Protein AF-A0A397WMK7-F1 (afdb_monomer_lite)

Sequence (263 aa):
MRGKRSIEQTIFLMFALIVFIIVAVVVLQMFLRGTSSVEKFGKQVSLEEAIRSCENYAVSNIIAYCTSIFTVDMNNDGRYSSVAYSRKGNLMVCESSLFCWSLVDNILGDRCMLELCRYYIYSAGLTPEEATLKTFGYYTKGGDSRYLDMDDTEQFKNTVLDFESYKSKREGEKGYIFIGPNCATDEIVNSVLRDIGRRIFPLLNHTYNSYSFGILYDGSKGYLYINKTYIRDDIQSSIASLYGKDIDRVPEAVPLCAILAFS

Foldseek 3Di:
DPVVVVVVVVVVVVVVVVVVVVVVVVVVVVVVVVVPDVPQLAAEDELVVLQVQLVVCLPPPLLCQLLHWYQYPPVPPPDRQDWDQAPPVRFTARNRGDGSCSHDDRAANLNSLLVQLLCCVPVVVDASLVSQCLAANFFAQPDDKDFQDLVPLVSNLVVVLVRLVRGDPPPPRNRSLHARPPRSGRVSSSVSVSVLVVVCQVQWDPPDPDSTFGQIDHNVSRGTFGFPNGGDPVLLQVLVVSQPNDSVSQDRGHGSSSNSNVD

Organism: NCBI:txid1940235

Secondary structure (DSSP, 8-state):
--HHHHHHHHHHHHHHHHHHHHHHHHHHHHHHHTTS----SSEE--HHHHHHHHHHHHHH-HHHHHH-EEE--SS-SS-SSSEEE-TTTT-EEETTSEEHHHH-SSS-HHHHHHHHHHIIIIIS---HHHHHHHHH--B-TTPPP----SSSHHHHHHHHHHHHHHB---TT---SS-PPTT-TT-HHHHHHHHHHHHHHGGGB---SS------EE-TTT-SEEEEGGGB-HHHHHHHHGGGTS-GGGS-SEEEHHHHHHH-

Radius of gyration: 24.98 Å; chains: 1; bounding box: 83×66×58 Å

Structure (mmCIF, N/CA/C/O backbone):
data_AF-A0A397WMK7-F1
#
_entry.id   AF-A0A397WMK7-F1
#
loop_
_atom_site.group_PDB
_atom_site.id
_atom_site.type_symbol
_atom_site.label_atom_id
_atom_site.label_alt_id
_atom_site.label_comp_id
_atom_site.label_asym_id
_atom_site.label_entity_id
_atom_site.label_seq_id
_atom_site.pdbx_PDB_ins_code
_atom_site.Cartn_x
_atom_site.Cartn_y
_atom_site.Cartn_z
_atom_site.occupancy
_atom_site.B_iso_or_equiv
_atom_site.auth_seq_id
_atom_site.auth_comp_id
_atom_site.auth_asym_id
_atom_site.auth_atom_id
_atom_site.pdbx_PDB_model_num
ATOM 1 N N . MET A 1 1 ? -58.185 46.899 31.545 1.00 53.59 1 MET A N 1
ATOM 2 C CA . MET A 1 1 ? -56.783 46.772 31.069 1.00 53.59 1 MET A CA 1
ATOM 3 C C . MET A 1 1 ? -56.057 45.493 31.547 1.00 53.59 1 MET A C 1
ATOM 5 O O . MET A 1 1 ? -54.836 45.457 31.511 1.00 53.59 1 MET A O 1
ATOM 9 N N . ARG A 1 2 ? -56.757 44.407 31.937 1.00 53.84 2 ARG A N 1
ATOM 10 C CA . ARG A 1 2 ? -56.122 43.141 32.384 1.00 53.84 2 ARG A CA 1
ATOM 11 C C . ARG A 1 2 ? -55.903 42.100 31.271 1.00 53.84 2 ARG A C 1
ATOM 13 O O . ARG A 1 2 ? -54.992 41.297 31.388 1.00 53.84 2 ARG A O 1
ATOM 20 N N . GLY A 1 3 ? -56.675 42.150 30.179 1.00 52.66 3 GLY A N 1
ATOM 21 C CA . GLY A 1 3 ? -56.568 41.179 29.074 1.00 52.66 3 GLY A CA 1
ATOM 22 C C . GLY A 1 3 ? -55.380 41.393 28.126 1.00 52.66 3 GLY A C 1
ATOM 23 O O . GLY A 1 3 ? -54.861 40.430 27.575 1.00 52.66 3 GLY A O 1
ATOM 24 N N . LYS A 1 4 ? -54.892 42.635 27.977 1.00 55.31 4 LYS A N 1
ATOM 25 C CA . LYS A 1 4 ? -53.809 42.964 27.028 1.00 55.31 4 LYS A CA 1
ATOM 26 C C . LYS A 1 4 ? -52.446 42.392 27.458 1.00 55.31 4 LYS A C 1
ATOM 28 O O . LYS A 1 4 ? -51.739 41.831 26.632 1.00 55.31 4 LYS A O 1
ATOM 33 N N . ARG A 1 5 ? -52.150 42.412 28.768 1.00 58.97 5 ARG A N 1
ATOM 34 C CA . ARG A 1 5 ? -50.930 41.809 29.347 1.00 58.97 5 ARG A CA 1
ATOM 35 C C . ARG A 1 5 ? -50.882 40.282 29.220 1.00 58.97 5 ARG A C 1
ATOM 37 O O . ARG A 1 5 ? -49.800 39.733 29.066 1.00 58.97 5 ARG A O 1
ATOM 44 N N . SER A 1 6 ? -52.035 39.608 29.264 1.00 63.81 6 SER A N 1
ATOM 45 C CA . SER A 1 6 ? -52.098 38.146 29.130 1.00 63.81 6 SER A CA 1
ATOM 46 C C . SER A 1 6 ? -51.738 37.695 27.716 1.00 63.81 6 SER A C 1
ATOM 48 O O . SER A 1 6 ? -51.011 36.723 27.558 1.00 63.81 6 SER A O 1
ATOM 50 N N . ILE A 1 7 ? -52.220 38.411 26.697 1.00 71.69 7 ILE A N 1
ATOM 51 C CA . ILE A 1 7 ? -51.960 38.077 25.291 1.00 71.69 7 ILE A CA 1
ATOM 52 C C . ILE A 1 7 ? -50.488 38.332 24.944 1.00 71.69 7 ILE A C 1
ATOM 54 O O . ILE A 1 7 ? -49.854 37.491 24.315 1.00 71.69 7 ILE A O 1
ATOM 58 N N . GLU A 1 8 ? -49.917 39.444 25.415 1.00 73.38 8 GLU A N 1
ATOM 59 C CA . GLU A 1 8 ? -48.492 39.754 25.230 1.00 73.38 8 GLU A CA 1
ATOM 60 C C . GLU A 1 8 ? -47.584 38.704 25.886 1.00 73.38 8 GLU A C 1
ATOM 62 O O . GLU A 1 8 ? -46.615 38.264 25.270 1.00 73.38 8 GLU A O 1
ATOM 67 N N . GLN A 1 9 ? -47.929 38.229 27.089 1.00 76.06 9 GLN A N 1
ATOM 68 C CA . GLN A 1 9 ? -47.190 37.149 27.750 1.00 76.06 9 GLN A CA 1
ATOM 69 C C . GLN A 1 9 ? -47.289 35.822 26.992 1.00 76.06 9 GLN A C 1
ATOM 71 O O . GLN A 1 9 ? -46.271 35.155 26.830 1.00 76.06 9 GLN A O 1
ATOM 76 N N . THR A 1 10 ? -48.467 35.446 26.484 1.00 79.50 10 THR A N 1
ATOM 77 C CA . THR A 1 10 ? -48.634 34.209 25.701 1.00 79.50 10 THR A CA 1
ATOM 78 C C . THR A 1 10 ? -47.849 34.248 24.390 1.00 79.50 10 THR A C 1
ATOM 80 O O . THR A 1 10 ? -47.206 33.260 24.040 1.00 79.50 10 THR A O 1
ATOM 83 N N . ILE A 1 11 ? -47.837 35.390 23.693 1.00 81.31 11 ILE A N 1
ATOM 84 C CA . ILE A 1 11 ? -47.057 35.571 22.459 1.00 81.31 11 ILE A CA 1
ATOM 85 C C . ILE A 1 11 ? -45.557 35.453 22.749 1.00 81.31 11 ILE A C 1
ATOM 87 O O . ILE A 1 11 ? -44.844 34.760 22.023 1.00 81.31 11 ILE A O 1
ATOM 91 N N . PHE A 1 12 ? -45.078 36.071 23.832 1.00 82.50 12 PHE A N 1
ATOM 92 C CA . PHE A 1 12 ? -43.668 36.002 24.215 1.00 82.50 12 PHE A CA 1
ATOM 93 C C . PHE A 1 12 ? -43.237 34.571 24.571 1.00 82.50 12 PHE A C 1
ATOM 95 O O . PHE A 1 12 ? -42.162 34.127 24.173 1.00 82.50 12 PHE A O 1
ATOM 102 N N . LEU A 1 13 ? -44.102 33.822 25.263 1.00 85.25 13 LEU A N 1
ATOM 103 C CA . LEU A 1 13 ? -43.857 32.427 25.642 1.00 85.25 13 LEU A CA 1
ATOM 104 C C . LEU A 1 13 ? -43.835 31.499 24.422 1.00 85.25 13 LEU A C 1
ATOM 106 O O . LEU A 1 13 ? -42.959 30.643 24.320 1.00 85.25 13 LEU A O 1
ATOM 110 N N . MET A 1 14 ? -44.743 31.708 23.464 1.00 85.44 14 MET A N 1
ATOM 111 C CA . MET A 1 14 ? -44.724 30.993 22.186 1.00 85.44 14 MET A CA 1
ATOM 112 C C . MET A 1 14 ? -43.448 31.275 21.392 1.00 85.44 14 MET A C 1
ATOM 114 O O . MET A 1 14 ? -42.835 30.345 20.873 1.00 85.44 14 MET A O 1
ATOM 118 N N . PHE A 1 15 ? -43.028 32.539 21.309 1.00 87.00 15 PHE A N 1
ATOM 119 C CA . PHE A 1 15 ? -41.824 32.909 20.569 1.00 87.00 15 PHE A CA 1
ATOM 120 C C . PHE A 1 15 ? -40.566 32.317 21.216 1.00 87.00 15 PHE A C 1
ATOM 122 O O . PHE A 1 15 ? -39.735 31.734 20.523 1.00 87.00 15 PHE A O 1
ATOM 129 N N . ALA A 1 16 ? -40.464 32.377 22.547 1.00 87.94 16 ALA A N 1
ATOM 130 C CA . ALA A 1 16 ? -39.376 31.751 23.293 1.00 87.94 16 ALA A CA 1
ATOM 131 C C . ALA A 1 16 ? -39.326 30.229 23.081 1.00 87.94 16 ALA A C 1
ATOM 133 O O . ALA A 1 16 ? -38.246 29.678 22.880 1.00 87.94 16 ALA A O 1
ATOM 134 N N . LEU A 1 17 ? -40.482 29.556 23.060 1.00 91.56 17 LEU A N 1
ATOM 135 C CA . LEU A 1 17 ? -40.569 28.117 22.809 1.00 91.56 17 LEU A CA 1
ATOM 136 C C . LEU A 1 17 ? -40.114 27.755 21.387 1.00 91.56 17 LEU A C 1
ATOM 138 O O . LEU A 1 17 ? -39.349 26.812 21.212 1.00 91.56 17 LEU A O 1
ATOM 142 N N . ILE A 1 18 ? -40.530 28.526 20.378 1.00 89.75 18 ILE A N 1
ATOM 143 C CA . ILE A 1 18 ? -40.113 28.316 18.983 1.00 89.75 18 ILE A CA 1
ATOM 144 C C . ILE A 1 18 ? -38.601 28.508 18.840 1.00 89.75 18 ILE A C 1
ATOM 146 O O . ILE A 1 18 ? -37.934 27.658 18.254 1.00 89.75 18 ILE A O 1
ATOM 150 N N . VAL A 1 19 ? -38.043 29.579 19.411 1.00 88.94 19 VAL A N 1
ATOM 151 C CA . VAL A 1 19 ? -36.592 29.821 19.394 1.00 88.94 19 VAL A CA 1
ATOM 152 C C . VAL A 1 19 ? -35.849 28.688 20.099 1.00 88.94 19 VAL A C 1
ATOM 154 O O . VAL A 1 19 ? -34.859 28.195 19.568 1.00 88.94 19 VAL A O 1
ATOM 157 N N . PHE A 1 20 ? -36.345 28.219 21.247 1.00 92.50 20 PHE A N 1
ATOM 158 C CA . PHE A 1 20 ? -35.733 27.109 21.973 1.00 92.50 20 PHE A CA 1
ATOM 159 C C . PHE A 1 20 ? -35.753 25.807 21.163 1.00 92.50 20 PHE A C 1
ATOM 161 O O . PHE A 1 20 ? -34.742 25.113 21.109 1.00 92.50 20 PHE A O 1
ATOM 168 N N . ILE A 1 21 ? -36.859 25.502 20.477 1.00 91.75 21 ILE A N 1
ATOM 169 C CA . ILE A 1 21 ? -36.956 24.339 19.584 1.00 91.75 21 ILE A CA 1
ATOM 170 C C . ILE A 1 21 ? -35.968 24.472 18.422 1.00 91.75 21 ILE A C 1
ATOM 172 O O . ILE A 1 21 ? -35.257 23.517 18.128 1.00 91.75 21 ILE A O 1
ATOM 176 N N . ILE A 1 22 ? -35.870 25.645 17.788 1.00 89.62 22 ILE A N 1
ATOM 177 C CA . ILE A 1 22 ? -34.920 25.877 16.689 1.00 89.62 22 ILE A CA 1
ATOM 178 C C . ILE A 1 22 ? -33.481 25.696 17.181 1.00 89.62 22 ILE A C 1
ATOM 180 O O . ILE A 1 22 ? -32.714 24.978 16.547 1.00 89.62 22 ILE A O 1
ATOM 184 N N . VAL A 1 23 ? -33.117 26.284 18.323 1.00 87.25 23 VAL A N 1
ATOM 185 C CA . VAL A 1 23 ? -31.779 26.130 18.911 1.00 87.25 23 VAL A CA 1
ATOM 186 C C . VAL A 1 23 ? -31.510 24.670 19.271 1.00 87.25 23 VAL A C 1
ATOM 188 O O . VAL A 1 23 ? -30.445 24.163 18.937 1.00 87.25 23 VAL A O 1
ATOM 191 N N . ALA A 1 24 ? -32.466 23.962 19.874 1.00 87.81 24 ALA A N 1
ATOM 192 C CA . ALA A 1 24 ? -32.324 22.545 20.196 1.00 87.81 24 ALA A CA 1
ATOM 193 C C . ALA A 1 24 ? -32.137 21.688 18.935 1.00 87.81 24 ALA A C 1
ATOM 195 O O . ALA A 1 24 ? -31.266 20.825 18.918 1.00 87.81 24 ALA A O 1
ATOM 196 N N . VAL A 1 25 ? -32.888 21.954 17.861 1.00 85.62 25 VAL A N 1
ATOM 197 C CA . VAL A 1 25 ? -32.733 21.265 16.571 1.00 85.62 25 VAL A CA 1
ATOM 198 C C . VAL A 1 25 ? -31.382 21.583 15.939 1.00 85.62 25 VAL A C 1
ATOM 200 O O . VAL A 1 25 ? -30.732 20.667 15.450 1.00 85.62 25 VAL A O 1
ATOM 203 N N . VAL A 1 26 ? -30.921 22.836 15.976 1.00 81.38 26 VAL A N 1
ATOM 204 C CA . VAL A 1 26 ? -29.604 23.227 15.449 1.00 81.38 26 VAL A CA 1
ATOM 205 C C . VAL A 1 26 ? -28.483 22.578 16.257 1.00 81.38 26 VAL A C 1
ATOM 207 O O . VAL A 1 26 ? -27.577 22.008 15.663 1.00 81.38 26 VAL A O 1
ATOM 210 N N . VAL A 1 27 ? -28.552 22.586 17.590 1.00 76.75 27 VAL A N 1
ATOM 211 C CA . VAL A 1 27 ? -27.558 21.936 18.460 1.00 76.75 27 VAL A CA 1
ATOM 212 C C . VAL A 1 27 ? -27.568 20.423 18.262 1.00 76.75 27 VAL A C 1
ATOM 214 O O . VAL A 1 27 ? -26.502 19.830 18.124 1.00 76.75 27 VAL A O 1
ATOM 217 N N . LEU A 1 28 ? -28.744 19.795 18.171 1.00 76.31 28 LEU A N 1
ATOM 218 C CA . LEU A 1 28 ? -28.872 18.367 17.881 1.00 76.31 28 LEU A CA 1
ATOM 219 C C . LEU A 1 28 ? -28.328 18.044 16.485 1.00 76.31 28 LEU A C 1
ATOM 221 O O . LEU A 1 28 ? -27.594 17.078 16.332 1.00 76.31 28 LEU A O 1
ATOM 225 N N . GLN A 1 29 ? -28.611 18.868 15.472 1.00 67.19 29 GLN A N 1
ATOM 226 C CA . GLN A 1 29 ? -28.033 18.721 14.136 1.00 67.19 29 GLN A CA 1
ATOM 227 C C . GLN A 1 29 ? -26.525 18.955 14.131 1.00 67.19 29 GLN A C 1
ATOM 229 O O . GLN A 1 29 ? -25.838 18.271 13.389 1.00 67.19 29 GLN A O 1
ATOM 234 N N . MET A 1 30 ? -25.987 19.868 14.939 1.00 64.88 30 MET A N 1
ATOM 235 C CA . MET A 1 30 ? -24.542 20.061 15.087 1.00 64.88 30 MET A CA 1
ATOM 236 C C . MET A 1 30 ? -23.889 18.873 15.807 1.00 64.88 30 MET A C 1
ATOM 238 O O . MET A 1 30 ? -22.820 18.444 15.390 1.00 64.88 30 MET A O 1
ATOM 242 N N . PHE A 1 31 ? -24.545 18.275 16.806 1.00 59.28 31 PHE A N 1
ATOM 243 C CA . PHE A 1 31 ? -24.091 17.042 17.463 1.00 59.28 31 PHE A CA 1
ATOM 244 C C . PHE A 1 31 ? -24.173 15.816 16.536 1.00 59.28 31 PHE A C 1
ATOM 246 O O . PHE A 1 31 ? -23.252 15.003 16.485 1.00 59.28 31 PHE A O 1
ATOM 253 N N . LEU A 1 32 ? -25.244 15.700 15.748 1.00 52.78 32 LEU A N 1
ATOM 254 C CA . LEU A 1 32 ? -25.434 14.624 14.770 1.00 52.78 32 LEU A CA 1
ATOM 255 C C . LEU A 1 32 ? -24.576 14.818 13.503 1.00 52.78 32 LEU A C 1
ATOM 257 O O . LEU A 1 32 ? -24.172 13.843 12.882 1.00 52.78 32 LEU A O 1
ATOM 261 N N . ARG A 1 33 ? -24.234 16.056 13.125 1.00 48.03 33 ARG A N 1
ATOM 262 C CA . ARG A 1 33 ? -23.255 16.360 12.059 1.00 48.03 33 ARG A CA 1
ATOM 263 C C . ARG A 1 33 ? -21.809 16.275 12.546 1.00 48.03 33 ARG A C 1
ATOM 265 O O . ARG A 1 33 ? -20.926 15.984 11.756 1.00 48.03 33 ARG A O 1
ATOM 272 N N . GLY A 1 34 ? -21.546 16.440 13.842 1.00 36.84 34 GLY A N 1
ATOM 273 C CA . GLY A 1 34 ? -20.241 16.122 14.436 1.00 36.84 34 GLY A CA 1
ATOM 274 C C . GLY A 1 34 ? -19.921 14.621 14.429 1.00 36.84 34 GLY A C 1
ATOM 275 O O . GLY A 1 34 ? -18.775 14.238 14.626 1.00 36.84 34 GLY A O 1
ATOM 276 N N . THR A 1 35 ? -20.927 13.779 14.173 1.00 38.22 35 THR A N 1
ATOM 277 C CA . THR A 1 35 ? -20.808 12.320 14.025 1.00 38.22 35 THR A CA 1
ATOM 278 C C . THR A 1 35 ? -21.036 11.849 12.585 1.00 38.22 35 THR A C 1
ATOM 280 O O . THR A 1 35 ? -20.948 10.651 12.309 1.00 38.22 35 THR A O 1
ATOM 283 N N . SER A 1 36 ? -21.294 12.765 11.640 1.00 36.09 36 SER A N 1
ATOM 284 C CA . SER A 1 36 ? -21.468 12.394 10.240 1.00 36.09 36 SER A CA 1
ATOM 285 C C . SER A 1 36 ? -20.117 12.064 9.610 1.00 36.09 36 SER A C 1
ATOM 287 O O . SER A 1 36 ? -19.283 12.940 9.399 1.00 36.09 36 SER A O 1
ATOM 289 N N . SER A 1 37 ? -19.965 10.772 9.322 1.00 38.28 37 SER A N 1
ATOM 290 C CA . SER A 1 37 ? -19.007 10.171 8.398 1.00 38.28 37 SER A CA 1
ATOM 291 C C . SER A 1 37 ? -17.526 10.446 8.679 1.00 38.28 37 SER A C 1
ATOM 293 O O . SER A 1 37 ? -16.803 10.950 7.822 1.00 38.28 37 SER A O 1
ATOM 295 N N . VAL A 1 38 ? -17.012 9.909 9.790 1.00 42.41 38 VAL A N 1
ATOM 296 C CA . VAL A 1 38 ? -15.817 9.065 9.607 1.00 42.41 38 VAL A CA 1
ATOM 297 C C . VAL A 1 38 ? -16.336 7.815 8.904 1.00 42.41 38 VAL A C 1
ATOM 299 O O . VAL A 1 38 ? -16.782 6.852 9.523 1.00 42.41 38 VAL A O 1
ATOM 302 N N . GLU A 1 39 ? -16.477 7.945 7.591 1.00 46.28 39 GLU A N 1
ATOM 303 C CA . GLU A 1 39 ? -16.942 6.909 6.688 1.00 46.28 39 GLU A CA 1
ATOM 304 C C . GLU A 1 39 ? -16.119 5.650 6.971 1.00 46.28 39 GLU A C 1
ATOM 306 O O . GLU A 1 39 ? -14.889 5.696 6.999 1.00 46.28 39 GLU A O 1
ATOM 311 N N . LYS A 1 40 ? -16.813 4.564 7.319 1.00 52.00 40 LYS A N 1
ATOM 312 C CA . LYS A 1 40 ? -16.244 3.340 7.887 1.00 52.00 40 LYS A CA 1
ATOM 313 C C . LYS A 1 40 ? -15.250 2.713 6.905 1.00 52.00 40 LYS A C 1
ATOM 315 O O . LYS A 1 40 ? -15.634 1.906 6.061 1.00 52.00 40 LYS A O 1
ATOM 320 N N . PHE A 1 41 ? -13.975 3.085 7.013 1.00 59.22 41 PHE A N 1
ATOM 321 C CA . PHE A 1 41 ? -12.895 2.569 6.165 1.00 59.22 41 PHE A CA 1
ATOM 322 C C . PHE A 1 41 ? -12.730 1.045 6.327 1.00 59.22 41 PHE A C 1
ATOM 324 O O . PHE A 1 41 ? -12.250 0.360 5.421 1.00 59.22 41 PHE A O 1
ATOM 331 N N . GLY A 1 42 ? -13.220 0.500 7.448 1.00 69.69 42 GLY A N 1
ATOM 332 C CA . GLY A 1 42 ? -13.252 -0.921 7.756 1.00 69.69 42 GLY A CA 1
ATOM 333 C C . GLY A 1 42 ? -14.570 -1.421 8.352 1.00 69.69 42 GLY A C 1
ATOM 334 O O . GLY A 1 42 ? -15.513 -0.673 8.622 1.00 69.69 42 GLY A O 1
ATOM 335 N N . LYS A 1 43 ? -14.637 -2.738 8.568 1.00 81.69 43 LYS A N 1
ATOM 336 C CA . LYS A 1 43 ? -15.742 -3.382 9.290 1.00 81.69 43 LYS A CA 1
ATOM 337 C C . LYS A 1 43 ? -15.647 -3.001 10.772 1.00 81.69 43 LYS A C 1
ATOM 339 O O . LYS A 1 43 ? -14.624 -3.258 11.401 1.00 81.69 43 LYS A O 1
ATOM 344 N N . GLN A 1 44 ? -16.705 -2.413 11.326 1.00 86.44 44 GLN A N 1
ATOM 345 C CA . GLN A 1 44 ? -16.769 -2.087 12.753 1.00 86.44 44 GLN A CA 1
ATOM 346 C C . GLN A 1 44 ? -17.039 -3.356 13.569 1.00 86.44 44 GLN A C 1
ATOM 348 O O . GLN A 1 44 ? -18.078 -3.990 13.378 1.00 86.44 44 GLN A O 1
ATOM 353 N N . VAL A 1 45 ? -16.102 -3.728 14.440 1.00 87.31 45 VAL A N 1
ATOM 354 C CA . VAL A 1 45 ? -16.116 -4.972 15.234 1.00 87.31 45 VAL A CA 1
ATOM 355 C C . VAL A 1 45 ? -15.361 -4.776 16.555 1.00 87.31 45 VAL A C 1
ATOM 357 O O . VAL A 1 45 ? -14.685 -3.762 16.729 1.00 87.31 45 VAL A O 1
ATOM 360 N N . SER A 1 46 ? -15.440 -5.744 17.477 1.00 88.38 46 SER A N 1
ATOM 361 C CA . SER A 1 46 ? -14.547 -5.761 18.648 1.00 88.38 46 SER A CA 1
ATOM 362 C C . SER A 1 46 ? -13.117 -6.158 18.260 1.00 88.38 46 SER A C 1
ATOM 364 O O . SER A 1 46 ? -12.895 -6.787 17.220 1.00 88.38 46 SER A O 1
ATOM 366 N N . LEU A 1 47 ? -12.142 -5.842 19.121 1.00 87.69 47 LEU A N 1
ATOM 367 C CA . LEU A 1 47 ? -10.742 -6.220 18.909 1.00 87.69 47 LEU A CA 1
ATOM 368 C C . LEU A 1 47 ? -10.577 -7.743 18.785 1.00 87.69 47 LEU A C 1
ATOM 370 O O . LEU A 1 47 ? -9.855 -8.222 17.913 1.00 87.69 47 LEU A O 1
ATOM 374 N N . GLU A 1 48 ? -11.282 -8.514 19.613 1.00 89.69 48 GLU A N 1
ATOM 375 C CA . GLU A 1 48 ? -11.243 -9.979 19.597 1.00 89.69 48 GLU A CA 1
ATOM 376 C C . GLU A 1 48 ? -11.817 -10.557 18.299 1.00 89.69 48 GLU A C 1
ATOM 378 O O . GLU A 1 48 ? -11.279 -11.529 17.766 1.00 89.69 48 GLU A O 1
ATOM 383 N N . GLU A 1 49 ? -12.898 -9.974 17.772 1.00 92.19 49 GLU A N 1
ATOM 384 C CA . GLU A 1 49 ? -13.468 -10.395 16.490 1.00 92.19 49 GLU A CA 1
ATOM 385 C C . GLU A 1 49 ? -12.530 -10.057 15.322 1.00 92.19 49 GLU A C 1
ATOM 387 O O . GLU A 1 49 ? -12.358 -10.886 14.421 1.00 92.19 49 GLU A O 1
ATOM 392 N N . ALA A 1 50 ? -11.891 -8.881 15.342 1.00 91.12 50 ALA A N 1
ATOM 393 C CA . ALA A 1 50 ? -10.915 -8.484 14.329 1.00 91.12 50 ALA A CA 1
ATOM 394 C C . ALA A 1 50 ? -9.710 -9.438 14.310 1.00 91.12 50 ALA A C 1
ATOM 396 O O . ALA A 1 50 ? -9.386 -9.990 13.258 1.00 91.12 50 ALA A O 1
ATOM 397 N N . ILE A 1 51 ? -9.103 -9.705 15.474 1.00 91.38 51 ILE A N 1
ATOM 398 C CA . ILE A 1 51 ? -7.966 -10.631 15.612 1.00 91.38 51 ILE A CA 1
ATOM 399 C C . ILE A 1 51 ? -8.340 -12.019 15.093 1.00 91.38 51 ILE A C 1
ATOM 401 O O . ILE A 1 51 ? -7.654 -12.546 14.220 1.00 91.38 51 ILE A O 1
ATOM 405 N N . ARG A 1 52 ? -9.471 -12.578 15.544 1.00 93.69 52 ARG A N 1
ATOM 406 C CA . ARG A 1 52 ? -9.929 -13.904 15.103 1.00 93.69 52 ARG A CA 1
ATOM 407 C C . ARG A 1 52 ? -10.153 -13.964 13.591 1.00 93.69 52 ARG A C 1
ATOM 409 O O . ARG A 1 52 ? -9.815 -14.956 12.950 1.00 93.69 52 ARG A O 1
ATOM 416 N N . SER A 1 53 ? -10.729 -12.911 13.011 1.00 94.12 53 SER A N 1
ATOM 417 C CA . SER A 1 53 ? -10.926 -12.823 11.560 1.00 94.12 53 SER A CA 1
ATOM 418 C C . SER A 1 53 ? -9.584 -12.833 10.826 1.00 94.12 53 SER A C 1
ATOM 420 O O . SER A 1 53 ? -9.415 -13.583 9.867 1.00 94.12 53 SER A O 1
ATOM 422 N N . CYS A 1 54 ? -8.610 -12.063 11.311 1.00 92.81 54 CYS A N 1
ATOM 423 C CA . CYS A 1 54 ? -7.273 -12.002 10.733 1.00 92.81 54 CYS A CA 1
ATOM 424 C C . CYS A 1 54 ? -6.500 -13.316 10.850 1.00 92.81 54 CYS A C 1
ATOM 426 O O . CYS A 1 54 ? -5.885 -13.737 9.875 1.00 92.81 54 CYS A O 1
ATOM 428 N N . GLU A 1 55 ? -6.558 -13.998 11.992 1.00 93.19 55 GLU A N 1
ATOM 429 C CA . GLU A 1 55 ? -5.946 -15.321 12.165 1.00 93.19 55 GLU A CA 1
ATOM 430 C C . GLU A 1 55 ? -6.524 -16.336 11.172 1.00 93.19 55 GLU A C 1
ATOM 432 O O . GLU A 1 55 ? -5.776 -17.050 10.505 1.00 93.19 55 GLU A O 1
ATOM 437 N N . ASN A 1 56 ? -7.848 -16.337 10.993 1.00 94.56 56 ASN A N 1
ATOM 438 C CA . ASN A 1 56 ? -8.511 -17.211 10.027 1.00 94.56 56 ASN A CA 1
ATOM 439 C C . ASN A 1 56 ? -8.101 -16.896 8.583 1.00 94.56 56 ASN A C 1
ATOM 441 O O . ASN A 1 56 ? -7.818 -17.811 7.804 1.00 94.56 56 ASN A O 1
ATOM 445 N N . TYR A 1 57 ? -8.057 -15.616 8.202 1.00 94.50 57 TYR A N 1
ATOM 446 C CA . TYR A 1 57 ? -7.642 -15.223 6.855 1.00 94.50 57 TYR A CA 1
ATOM 447 C C . TYR A 1 57 ? -6.180 -15.553 6.575 1.00 94.50 57 TYR A C 1
ATOM 449 O O . TYR A 1 57 ? -5.872 -15.994 5.472 1.00 94.50 57 TYR A O 1
ATOM 457 N N . ALA A 1 58 ? -5.294 -15.414 7.561 1.00 89.75 58 ALA A N 1
ATOM 458 C CA . ALA A 1 58 ? -3.874 -15.690 7.378 1.00 89.75 58 ALA A CA 1
ATOM 459 C C . ALA A 1 58 ? -3.599 -17.143 6.952 1.00 89.75 58 ALA A C 1
ATOM 461 O O . ALA A 1 58 ? -2.650 -17.400 6.218 1.00 89.75 58 ALA A O 1
ATOM 462 N N . VAL A 1 59 ? -4.449 -18.083 7.379 1.00 90.12 59 VAL A N 1
ATOM 463 C CA . VAL A 1 59 ? -4.332 -19.508 7.028 1.00 90.12 59 VAL A CA 1
ATOM 464 C C . VAL A 1 59 ? -5.107 -19.859 5.755 1.00 90.12 59 VAL A C 1
ATOM 466 O O . VAL A 1 59 ? -4.709 -20.756 5.017 1.00 90.12 59 VAL A O 1
ATOM 469 N N . SER A 1 60 ? -6.228 -19.181 5.494 1.00 90.62 60 SER A N 1
ATOM 470 C CA . SER A 1 60 ? -7.178 -19.591 4.449 1.00 90.62 60 SER A CA 1
ATOM 471 C C . SER A 1 60 ? -7.089 -18.790 3.151 1.00 90.62 60 SER A C 1
ATOM 473 O O . SER A 1 60 ? -7.341 -19.341 2.081 1.00 90.62 60 SER A O 1
ATOM 475 N N . ASN A 1 61 ? -6.781 -17.492 3.220 1.00 92.62 61 ASN A N 1
ATOM 476 C CA . ASN A 1 61 ? -6.821 -16.593 2.072 1.00 92.62 61 ASN A CA 1
ATOM 477 C C . ASN A 1 61 ? -5.987 -15.325 2.325 1.00 92.62 61 ASN A C 1
ATOM 479 O O . ASN A 1 61 ? -6.450 -14.363 2.944 1.00 92.62 61 ASN A O 1
ATOM 483 N N . ILE A 1 62 ? -4.776 -15.300 1.764 1.00 90.38 62 ILE A N 1
ATOM 484 C CA . ILE A 1 62 ? -3.848 -14.168 1.883 1.00 90.38 62 ILE A CA 1
ATOM 485 C C . ILE A 1 62 ? -4.420 -12.861 1.320 1.00 90.38 62 ILE A C 1
ATOM 487 O O . ILE A 1 62 ? -4.189 -11.801 1.889 1.00 90.38 62 ILE A O 1
ATOM 491 N N . ILE A 1 63 ? -5.225 -12.910 0.256 1.00 91.25 63 ILE A N 1
ATOM 492 C CA . ILE A 1 63 ? -5.829 -11.703 -0.322 1.00 91.25 63 ILE A CA 1
ATOM 493 C C . ILE A 1 63 ? -6.890 -11.140 0.623 1.00 91.25 63 ILE A C 1
ATOM 495 O O . ILE A 1 63 ? -6.910 -9.937 0.877 1.00 91.25 63 ILE A O 1
ATOM 499 N N . ALA A 1 64 ? -7.726 -11.994 1.218 1.00 91.31 64 ALA A N 1
ATOM 500 C CA . ALA A 1 64 ? -8.672 -11.566 2.247 1.00 91.31 64 ALA A CA 1
ATOM 501 C C . ALA A 1 64 ? -7.944 -10.971 3.461 1.00 91.31 64 ALA A C 1
ATOM 503 O O . ALA A 1 64 ? -8.348 -9.923 3.956 1.00 91.31 64 ALA A O 1
ATOM 504 N N . TYR A 1 65 ? -6.835 -11.577 3.893 1.00 92.31 65 TYR A N 1
ATOM 505 C CA . TYR A 1 65 ? -5.998 -11.039 4.966 1.00 92.31 65 TYR A CA 1
ATOM 506 C C . TYR A 1 65 ? -5.475 -9.636 4.623 1.00 92.31 65 TYR A C 1
ATOM 508 O O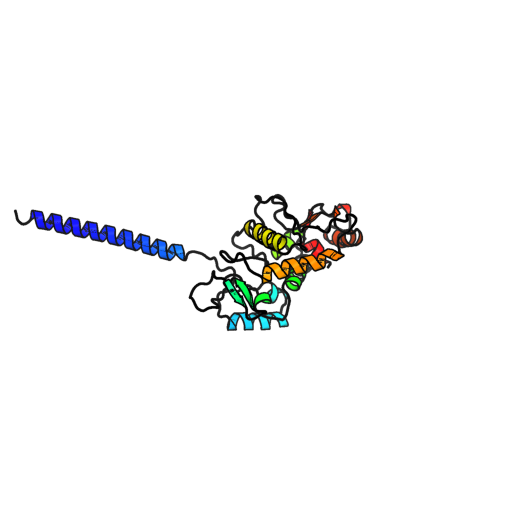 . TYR A 1 65 ? -5.664 -8.692 5.386 1.00 92.31 65 TYR A O 1
ATOM 516 N N . CYS A 1 66 ? -4.871 -9.481 3.445 1.00 89.56 66 CYS A N 1
ATOM 517 C CA . CYS A 1 66 ? -4.222 -8.242 3.027 1.00 89.56 66 CYS A CA 1
ATOM 518 C C . CYS A 1 66 ? -5.194 -7.110 2.678 1.00 89.56 66 CYS A C 1
ATOM 520 O O . CYS A 1 66 ? -4.816 -5.944 2.748 1.00 89.56 66 CYS A O 1
ATOM 522 N N . THR A 1 67 ? -6.440 -7.439 2.329 1.00 86.69 67 THR A N 1
ATOM 523 C CA . THR A 1 67 ? -7.484 -6.452 2.012 1.00 86.69 67 THR A CA 1
ATOM 524 C C . THR A 1 67 ? -8.413 -6.127 3.180 1.00 86.69 67 THR A C 1
ATOM 526 O O . THR A 1 67 ? -9.218 -5.197 3.076 1.00 86.69 67 THR A O 1
ATOM 529 N N . SER A 1 68 ? -8.326 -6.872 4.285 1.00 87.81 68 SER A N 1
ATOM 530 C CA . SER A 1 68 ? -9.190 -6.667 5.445 1.00 87.81 68 SER A CA 1
ATOM 531 C C . SER A 1 68 ? -8.755 -5.455 6.256 1.00 87.81 68 SER A C 1
ATOM 533 O O . SER A 1 68 ? -7.611 -5.362 6.703 1.00 87.81 68 SER A O 1
ATOM 535 N N . ILE A 1 69 ? -9.715 -4.558 6.471 1.00 84.25 69 ILE A N 1
ATOM 536 C CA . ILE A 1 69 ? -9.580 -3.353 7.285 1.00 84.25 69 ILE A CA 1
ATOM 537 C C . ILE A 1 69 ? -10.715 -3.361 8.304 1.00 84.25 69 ILE A C 1
ATOM 539 O O . ILE A 1 69 ? -11.879 -3.601 7.955 1.00 84.25 69 ILE A O 1
ATOM 543 N N . PHE A 1 70 ? -10.381 -3.080 9.554 1.00 85.50 70 PHE A N 1
ATOM 544 C CA . PHE A 1 70 ? -11.303 -3.017 10.674 1.00 85.50 70 PHE A CA 1
ATOM 545 C C . PHE A 1 70 ? -11.299 -1.630 11.297 1.00 85.50 70 PHE A C 1
ATOM 547 O O . PHE A 1 70 ? -10.318 -0.891 11.235 1.00 85.50 70 PHE A O 1
ATOM 554 N N . THR A 1 71 ? -12.427 -1.307 11.913 1.00 84.75 71 THR A N 1
ATOM 555 C CA . THR A 1 71 ? -12.583 -0.122 12.744 1.00 84.75 71 THR A CA 1
ATOM 556 C C . THR A 1 71 ? -12.897 -0.601 14.157 1.00 84.75 71 THR A C 1
ATOM 558 O O . THR A 1 71 ? -13.949 -1.206 14.377 1.00 84.75 71 THR A O 1
ATOM 561 N N . VAL A 1 72 ? -11.970 -0.394 15.090 1.00 84.31 72 VAL A N 1
ATOM 562 C CA . VAL A 1 72 ? -12.026 -0.943 16.452 1.00 84.31 72 VAL A CA 1
ATOM 563 C C . VAL A 1 72 ? -11.738 0.172 17.442 1.00 84.31 72 VAL A C 1
ATOM 565 O O . VAL A 1 72 ? -10.712 0.826 17.332 1.00 84.31 72 VAL A O 1
ATOM 568 N N . ASP A 1 73 ? -12.618 0.341 18.421 1.00 83.19 73 ASP A N 1
ATOM 569 C CA . ASP A 1 73 ? -12.376 1.169 19.603 1.00 83.19 73 ASP A CA 1
ATOM 570 C C . ASP A 1 73 ? -11.479 0.365 20.563 1.00 83.19 73 ASP A C 1
ATOM 572 O O . ASP A 1 73 ? -11.944 -0.538 21.264 1.00 83.19 73 ASP A O 1
ATOM 576 N N . MET A 1 74 ? -10.163 0.576 20.482 1.00 81.31 74 MET A N 1
ATOM 577 C CA . MET A 1 74 ? -9.168 -0.235 21.190 1.00 81.31 74 MET A CA 1
ATOM 578 C C . MET A 1 74 ? -9.021 0.187 22.649 1.00 81.31 74 MET A C 1
ATOM 580 O O . MET A 1 74 ? -8.662 -0.640 23.491 1.00 81.31 74 MET A O 1
ATOM 584 N N . ASN A 1 75 ? -9.261 1.464 22.946 1.00 81.19 75 ASN A N 1
ATOM 585 C CA . ASN A 1 75 ? -9.152 2.031 24.288 1.00 81.19 75 ASN A CA 1
ATOM 586 C C . ASN A 1 75 ? -10.509 2.109 25.028 1.00 81.19 75 ASN A C 1
ATOM 588 O O . ASN A 1 75 ? -10.524 2.422 26.221 1.00 81.19 75 ASN A O 1
ATOM 592 N N . ASN A 1 76 ? -11.610 1.751 24.357 1.00 81.12 76 ASN A N 1
ATOM 593 C CA . ASN A 1 76 ? -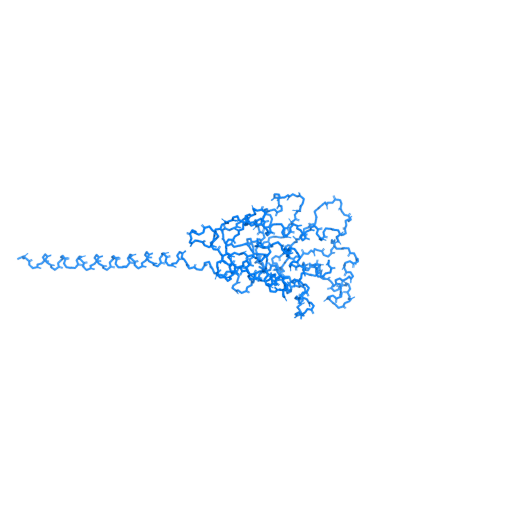12.985 1.745 24.857 1.00 81.12 76 ASN A CA 1
ATOM 594 C C . ASN A 1 76 ? -13.473 3.140 25.299 1.00 81.12 76 ASN A C 1
ATOM 596 O O . ASN A 1 76 ? -14.191 3.267 26.297 1.00 81.12 76 ASN A O 1
ATOM 600 N N . ASP A 1 77 ? -13.055 4.190 24.586 1.00 79.81 77 ASP A N 1
ATOM 601 C CA . ASP A 1 77 ? -13.442 5.583 24.845 1.00 79.81 77 ASP A CA 1
ATOM 602 C C . ASP A 1 77 ? -14.669 6.046 24.028 1.00 79.81 77 ASP A C 1
ATOM 604 O O . ASP A 1 77 ? -15.148 7.178 24.185 1.00 79.81 77 ASP A O 1
ATOM 608 N N . GLY A 1 78 ? -15.217 5.161 23.190 1.00 78.69 78 GLY A N 1
ATOM 609 C CA . GLY A 1 78 ? -16.362 5.408 22.319 1.00 78.69 78 GLY A CA 1
ATOM 610 C C . GLY A 1 78 ? -16.018 6.160 21.032 1.00 78.69 78 GLY A C 1
ATOM 611 O O . GLY A 1 78 ? -16.933 6.515 20.277 1.00 78.69 78 GLY A O 1
ATOM 612 N N . ARG A 1 79 ? -14.738 6.433 20.764 1.00 75.56 79 ARG A N 1
ATOM 613 C CA . ARG A 1 79 ? -14.239 7.121 19.571 1.00 75.56 79 ARG A CA 1
ATOM 614 C C . ARG A 1 79 ? -13.460 6.125 18.717 1.00 75.56 79 ARG A C 1
ATOM 616 O O . ARG A 1 79 ? -12.739 5.276 19.201 1.00 75.56 79 ARG A O 1
ATOM 623 N N . TYR A 1 80 ? -13.636 6.232 17.403 1.00 71.81 80 TYR A N 1
ATOM 624 C CA . TYR A 1 80 ? -13.034 5.306 16.433 1.00 71.81 80 TYR A CA 1
ATOM 625 C C . TYR A 1 80 ? -11.990 5.985 15.542 1.00 71.81 80 TYR A C 1
ATOM 627 O O . TYR A 1 80 ? -11.437 5.363 14.644 1.00 71.81 80 TYR A O 1
ATOM 635 N N . SER A 1 81 ? -11.757 7.283 15.737 1.00 67.31 81 SER A N 1
ATOM 636 C CA . SER A 1 81 ? -10.828 8.099 14.947 1.00 67.31 81 SER A CA 1
ATOM 637 C C . SER A 1 81 ? -9.594 8.510 15.752 1.00 67.31 81 SER A C 1
ATOM 639 O O . SER A 1 81 ? -9.025 9.571 15.494 1.00 67.31 81 SER A O 1
ATOM 641 N N . SER A 1 82 ? -9.251 7.737 16.781 1.00 71.69 82 SER A N 1
ATOM 642 C CA . SER A 1 82 ? -8.104 7.968 17.657 1.00 71.69 82 SER A CA 1
ATOM 643 C C . SER A 1 82 ? -6.928 7.080 17.267 1.00 71.69 82 SER A C 1
ATOM 645 O O . SER A 1 82 ? -7.063 6.083 16.554 1.00 71.69 82 SER A O 1
ATOM 647 N N . VAL A 1 83 ? -5.749 7.470 17.744 1.00 74.50 83 VAL A N 1
ATOM 648 C CA . VAL A 1 83 ? -4.568 6.610 17.756 1.00 74.50 83 VAL A CA 1
ATOM 649 C C . VAL A 1 83 ? -4.557 5.778 19.031 1.00 74.50 83 VAL A C 1
ATOM 651 O O . VAL A 1 83 ? -4.749 6.304 20.128 1.00 74.50 83 VAL A O 1
ATOM 654 N N . ALA A 1 84 ? -4.280 4.489 18.878 1.00 76.06 84 ALA A N 1
ATOM 655 C CA . ALA A 1 84 ? -4.088 3.544 19.966 1.00 76.06 84 ALA A CA 1
ATOM 656 C C . ALA A 1 84 ? -2.758 2.806 19.790 1.00 76.06 84 ALA A C 1
ATOM 658 O O . ALA A 1 84 ? -2.169 2.798 18.710 1.00 76.06 84 ALA A O 1
ATOM 659 N N . TYR A 1 85 ? -2.272 2.175 20.855 1.00 73.50 85 TYR A N 1
ATOM 660 C CA . TYR A 1 85 ? -1.105 1.304 20.768 1.00 73.50 85 TYR A CA 1
ATOM 661 C C . TYR A 1 85 ? -1.554 -0.120 20.459 1.00 73.50 85 TYR A C 1
ATOM 663 O O . TYR A 1 85 ? -2.3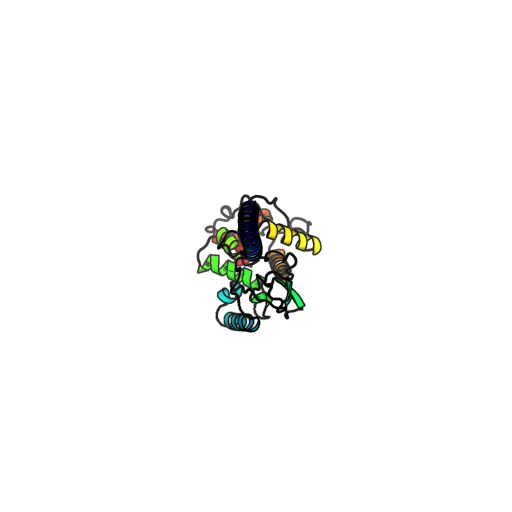34 -0.725 21.200 1.00 73.50 85 TYR A O 1
ATOM 671 N N . SER A 1 86 ? -1.051 -0.666 19.357 1.00 71.44 86 SER A N 1
ATOM 672 C CA . SER A 1 86 ? -1.258 -2.069 19.024 1.00 71.44 86 SER A CA 1
ATOM 673 C C . SER A 1 86 ? -0.484 -2.967 19.991 1.00 71.44 86 SER A C 1
ATOM 675 O O . SER A 1 86 ? 0.620 -2.650 20.433 1.00 71.44 86 SER A O 1
ATOM 677 N N . ARG A 1 87 ? -1.046 -4.140 20.311 1.00 67.31 87 ARG A N 1
ATOM 678 C CA . ARG A 1 87 ? -0.336 -5.159 21.111 1.00 67.31 87 ARG A CA 1
ATOM 679 C C . ARG A 1 87 ? 0.909 -5.696 20.394 1.00 67.31 87 ARG A C 1
ATOM 681 O O . ARG A 1 87 ? 1.810 -6.223 21.038 1.00 67.31 87 ARG A O 1
ATOM 688 N N . LYS A 1 88 ? 0.956 -5.535 19.072 1.00 67.25 88 LYS A N 1
ATOM 689 C CA . LYS A 1 88 ? 2.074 -5.878 18.201 1.00 67.25 88 LYS A CA 1
ATOM 690 C C . LYS A 1 88 ? 3.149 -4.793 18.272 1.00 67.25 88 LYS A C 1
ATOM 692 O O . LYS A 1 88 ? 3.007 -3.713 17.709 1.00 67.25 88 LYS A O 1
ATOM 697 N N . GLY A 1 89 ? 4.230 -5.072 18.997 1.00 64.12 89 GLY A N 1
ATOM 698 C CA . GLY A 1 89 ? 5.400 -4.187 19.062 1.00 64.12 89 GLY A CA 1
ATOM 699 C C . GLY A 1 89 ? 5.162 -2.822 19.719 1.00 64.12 89 GLY A C 1
ATOM 700 O O . GLY A 1 89 ? 6.045 -1.975 19.641 1.00 64.12 89 GLY A O 1
ATOM 701 N N . ASN A 1 90 ? 4.005 -2.607 20.363 1.00 72.38 90 ASN A N 1
ATOM 702 C CA . ASN A 1 90 ? 3.603 -1.318 20.934 1.00 72.38 90 ASN A CA 1
ATOM 703 C C . ASN A 1 90 ? 3.654 -0.175 19.903 1.00 72.38 90 ASN A C 1
ATOM 705 O O . ASN A 1 90 ? 4.086 0.932 20.219 1.00 72.38 90 ASN A O 1
ATOM 709 N N . LEU A 1 91 ? 3.247 -0.466 18.664 1.00 73.56 91 LEU A N 1
ATOM 710 C CA . LEU A 1 91 ? 3.240 0.502 17.569 1.00 73.56 91 LEU A CA 1
ATOM 711 C C . LEU A 1 91 ? 1.946 1.309 17.571 1.00 73.56 91 LEU A C 1
ATOM 713 O O . LEU A 1 91 ? 0.865 0.751 17.801 1.00 73.56 91 LEU A O 1
ATOM 717 N N . MET A 1 92 ? 2.055 2.604 17.285 1.00 77.81 92 MET A N 1
ATOM 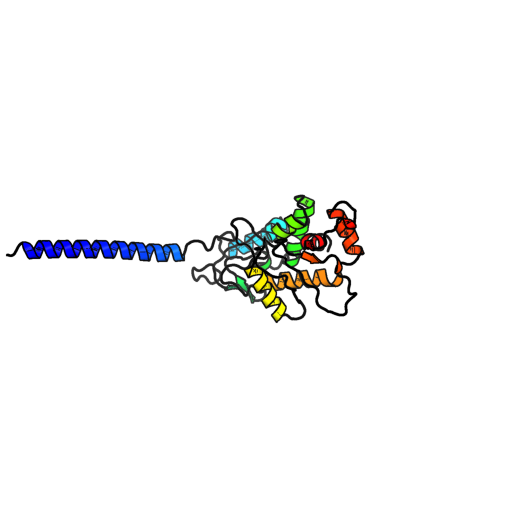718 C CA . MET A 1 92 ? 0.908 3.503 17.184 1.00 77.81 92 MET A CA 1
ATOM 719 C C . MET A 1 92 ? 0.105 3.223 15.905 1.00 77.81 92 MET A C 1
ATOM 721 O O . MET A 1 92 ? 0.648 3.271 14.801 1.00 77.81 92 MET A O 1
ATOM 725 N N . VAL A 1 93 ? -1.190 2.943 16.064 1.00 79.81 93 VAL A N 1
ATOM 726 C CA . VAL A 1 93 ? -2.122 2.574 14.988 1.00 79.81 93 VAL A CA 1
ATOM 727 C C . VAL A 1 93 ? -3.386 3.415 15.020 1.00 79.81 93 VAL A C 1
ATOM 729 O O . VAL A 1 93 ? -3.833 3.844 16.083 1.00 79.81 93 VAL A O 1
ATOM 732 N N . CYS A 1 94 ? -3.990 3.613 13.852 1.00 79.62 94 CYS A N 1
ATOM 733 C CA . CYS A 1 94 ? -5.279 4.282 13.750 1.00 79.62 94 CYS A CA 1
ATOM 734 C C . CYS A 1 94 ? -6.449 3.321 13.973 1.00 79.62 94 CYS A C 1
ATOM 736 O O . CYS A 1 94 ? -6.628 2.372 13.209 1.00 79.62 94 CYS A O 1
ATOM 738 N N . GLU A 1 95 ? -7.320 3.625 14.932 1.00 80.25 95 GLU A N 1
ATOM 739 C CA . GLU A 1 95 ? -8.502 2.816 15.265 1.00 80.25 95 GLU A CA 1
ATOM 740 C C . GLU A 1 95 ? -9.511 2.688 14.113 1.00 80.25 95 GLU A C 1
ATOM 742 O O . GLU A 1 95 ? -10.267 1.718 14.056 1.00 80.25 95 GLU A O 1
ATOM 747 N N . SER A 1 96 ? -9.497 3.621 13.154 1.00 76.88 96 SER A N 1
ATOM 748 C CA . SER A 1 96 ? -10.400 3.608 11.991 1.00 76.88 96 SER A CA 1
ATOM 749 C C . SER A 1 96 ? -9.896 2.791 10.800 1.00 76.88 96 SER A C 1
ATOM 751 O O . SER A 1 96 ? -10.694 2.478 9.912 1.00 76.88 96 SER A O 1
ATOM 753 N N . SER A 1 97 ? -8.611 2.429 10.770 1.00 75.81 97 SER A N 1
ATOM 754 C CA . SER A 1 97 ? -7.961 1.790 9.620 1.00 75.81 97 SER A CA 1
ATOM 755 C C . SER A 1 97 ? -6.997 0.683 10.052 1.00 75.81 97 SER A C 1
ATOM 757 O O . SER A 1 97 ? -5.832 0.667 9.660 1.00 75.81 97 SER A O 1
ATOM 759 N N . LEU A 1 98 ? -7.483 -0.255 10.869 1.00 82.44 98 LEU A N 1
ATOM 760 C CA . LEU A 1 98 ? -6.688 -1.381 11.357 1.00 82.44 98 LEU A CA 1
ATOM 761 C C . LEU A 1 98 ? -6.649 -2.502 10.323 1.00 82.44 98 LEU A C 1
ATOM 763 O O . LEU A 1 98 ? -7.643 -3.187 10.083 1.00 82.44 98 LEU A O 1
ATOM 767 N N . PHE A 1 99 ? -5.486 -2.707 9.724 1.00 85.44 99 PHE A N 1
ATOM 768 C CA . PHE A 1 99 ? -5.235 -3.809 8.806 1.00 85.44 99 PHE A CA 1
ATOM 769 C C . PHE A 1 99 ? -4.954 -5.112 9.559 1.00 85.44 99 PHE A C 1
ATOM 771 O O . PHE A 1 99 ? -4.456 -5.111 10.680 1.00 85.44 99 PHE A O 1
ATOM 778 N N . CYS A 1 100 ? -5.170 -6.271 8.940 1.00 88.19 100 CYS A N 1
ATOM 779 C CA . CYS A 1 100 ? -4.806 -7.517 9.622 1.00 88.19 100 CYS A CA 1
ATOM 780 C C . CYS A 1 100 ? -3.319 -7.610 9.987 1.00 88.19 100 CYS A C 1
ATOM 782 O O . CYS A 1 100 ? -2.976 -8.113 11.058 1.00 88.19 100 CYS A O 1
ATOM 784 N N . TRP A 1 101 ? -2.439 -7.063 9.149 1.00 86.06 101 TRP A N 1
ATOM 785 C CA . TRP A 1 101 ? -1.002 -7.010 9.415 1.00 86.06 101 TRP A CA 1
ATOM 786 C C . TRP A 1 101 ? -0.609 -6.014 10.520 1.00 86.06 101 TRP A C 1
ATOM 788 O O . TRP A 1 101 ? 0.519 -6.101 11.009 1.00 86.06 101 TRP A O 1
ATOM 798 N N . SER A 1 102 ? -1.511 -5.127 10.970 1.00 82.25 102 SER A N 1
ATOM 799 C CA . SER A 1 102 ? -1.317 -4.330 12.194 1.00 82.25 102 SER A CA 1
ATOM 800 C C . SER A 1 102 ? -1.774 -5.048 13.465 1.00 82.25 102 SER A C 1
ATOM 802 O O . SER A 1 102 ? -1.322 -4.706 14.555 1.00 82.25 102 SER A O 1
ATOM 804 N N . LEU A 1 103 ? -2.642 -6.056 13.340 1.00 84.81 103 LEU A N 1
ATOM 805 C CA . LEU A 1 103 ? -3.258 -6.741 14.477 1.00 84.81 103 LEU A CA 1
ATOM 806 C C . LEU A 1 103 ? -2.576 -8.058 14.850 1.00 84.81 103 LEU A C 1
ATOM 808 O O . LEU A 1 103 ? -2.537 -8.395 16.032 1.00 84.81 103 LEU A O 1
ATOM 812 N N . VAL A 1 104 ? -2.055 -8.806 13.871 1.00 85.62 104 VAL A N 1
ATOM 813 C CA . VAL A 1 104 ? -1.472 -10.138 14.105 1.00 85.62 104 VAL A CA 1
ATOM 814 C C . VAL A 1 104 ? -0.100 -10.305 13.446 1.00 85.62 104 VAL A C 1
ATOM 816 O O . VAL A 1 104 ? 0.181 -9.754 12.378 1.00 85.62 104 VAL A O 1
ATOM 819 N N . ASP A 1 105 ? 0.768 -11.091 14.082 1.00 78.19 105 ASP A N 1
ATOM 820 C CA . ASP A 1 105 ? 2.126 -11.406 13.622 1.00 78.19 105 ASP A CA 1
ATOM 821 C C . ASP A 1 105 ? 2.149 -12.660 12.750 1.00 78.19 105 ASP A C 1
ATOM 823 O O . ASP A 1 105 ? 2.612 -13.718 13.165 1.00 78.19 105 ASP A O 1
ATOM 827 N N . ASN A 1 106 ? 1.606 -12.551 11.536 1.00 81.56 106 ASN A N 1
ATOM 828 C CA . ASN A 1 106 ? 1.598 -13.667 10.588 1.00 81.56 106 ASN A CA 1
ATOM 829 C C . ASN A 1 106 ? 2.168 -13.260 9.223 1.00 81.56 106 ASN A C 1
ATOM 831 O O . ASN A 1 106 ? 3.287 -13.637 8.882 1.00 81.56 106 ASN A O 1
ATOM 835 N N . ILE A 1 107 ? 1.453 -12.416 8.475 1.00 83.44 107 ILE A N 1
ATOM 836 C CA . ILE A 1 107 ? 1.918 -11.891 7.185 1.00 83.44 107 ILE A CA 1
ATOM 837 C C . ILE A 1 107 ? 2.240 -10.406 7.356 1.00 83.44 107 ILE A C 1
ATOM 839 O O . ILE A 1 107 ? 1.420 -9.633 7.847 1.00 83.44 107 ILE A O 1
ATOM 843 N N . LEU A 1 108 ? 3.453 -10.009 6.968 1.00 87.19 108 LEU A N 1
ATOM 844 C CA . LEU A 1 108 ? 3.908 -8.621 7.054 1.00 87.19 108 LEU A CA 1
ATOM 845 C C . LEU A 1 108 ? 3.232 -7.744 5.987 1.00 87.19 108 LEU A C 1
ATOM 847 O O . LEU A 1 108 ? 2.848 -8.222 4.917 1.00 87.19 108 LEU A O 1
ATOM 851 N N . GLY A 1 109 ? 3.079 -6.448 6.271 1.00 86.56 109 GLY A N 1
ATOM 852 C CA . GLY A 1 109 ? 2.338 -5.543 5.388 1.00 86.56 109 GLY A CA 1
ATOM 853 C C . GLY A 1 109 ? 3.011 -5.308 4.029 1.00 86.56 109 GLY A C 1
ATOM 854 O O . GLY A 1 109 ? 2.327 -5.228 3.013 1.00 86.56 109 GLY A O 1
ATOM 855 N N . ASP A 1 110 ? 4.343 -5.304 3.966 1.00 88.19 110 ASP A N 1
ATOM 856 C CA . ASP A 1 110 ? 5.112 -5.266 2.714 1.00 88.19 110 ASP A CA 1
ATOM 857 C C . ASP A 1 110 ? 4.862 -6.518 1.858 1.00 88.19 110 ASP A C 1
ATOM 859 O O . ASP A 1 110 ? 4.652 -6.418 0.646 1.00 88.19 110 ASP A O 1
ATOM 863 N N . ARG A 1 111 ? 4.785 -7.698 2.493 1.00 91.19 111 ARG A N 1
ATOM 864 C CA . ARG A 1 111 ? 4.373 -8.930 1.812 1.00 91.19 111 ARG A CA 1
ATOM 865 C C . ARG A 1 111 ? 2.946 -8.823 1.296 1.00 91.19 111 ARG A C 1
ATOM 867 O O . ARG A 1 111 ? 2.683 -9.269 0.184 1.00 91.19 111 ARG A O 1
ATOM 874 N N . CYS A 1 112 ? 2.050 -8.197 2.049 1.00 91.56 112 CYS A N 1
ATOM 875 C CA . CYS A 1 112 ? 0.700 -7.948 1.569 1.00 91.56 112 CYS A CA 1
ATOM 876 C C . CYS A 1 112 ? 0.663 -7.077 0.313 1.00 91.56 112 CYS A C 1
ATOM 878 O O . CYS A 1 112 ? -0.047 -7.420 -0.627 1.00 91.56 112 CYS A O 1
ATOM 880 N N . MET A 1 113 ? 1.452 -6.004 0.243 1.00 91.25 113 MET A N 1
ATOM 881 C CA . MET A 1 113 ? 1.489 -5.161 -0.959 1.00 91.25 113 MET A CA 1
ATOM 882 C C . MET A 1 113 ? 2.018 -5.915 -2.184 1.00 91.25 113 MET A C 1
ATOM 884 O O . MET A 1 113 ? 1.455 -5.786 -3.270 1.00 91.25 113 MET A O 1
ATOM 888 N N .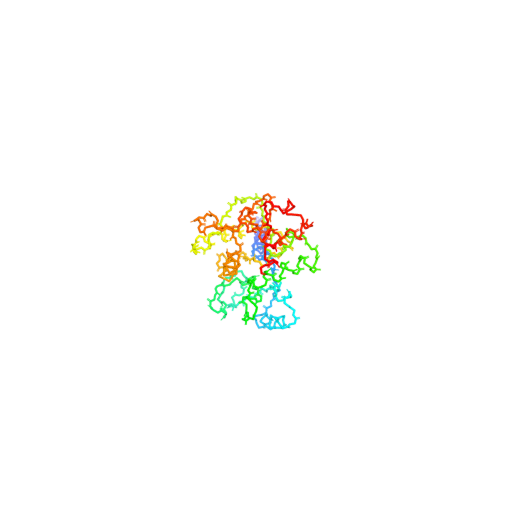 LEU A 1 114 ? 3.040 -6.760 -2.007 1.00 92.88 114 LEU A N 1
ATOM 889 C CA . LEU A 1 114 ? 3.551 -7.647 -3.060 1.00 92.88 114 LEU A CA 1
ATOM 890 C C . LEU A 1 114 ? 2.459 -8.587 -3.593 1.00 92.88 114 LEU A C 1
ATOM 892 O O . LEU A 1 114 ? 2.233 -8.664 -4.802 1.00 92.88 114 LEU A O 1
ATOM 896 N N . GLU A 1 115 ? 1.769 -9.289 -2.694 1.00 92.94 115 GLU A N 1
ATOM 897 C CA . GLU A 1 115 ? 0.727 -10.256 -3.058 1.00 92.94 115 GLU A CA 1
ATOM 898 C C . GLU A 1 115 ? -0.474 -9.580 -3.722 1.00 92.94 115 GLU A C 1
ATOM 900 O O . GLU A 1 115 ? -1.014 -10.109 -4.691 1.00 92.94 115 GLU A O 1
ATOM 905 N N . LEU A 1 116 ? -0.854 -8.383 -3.269 1.00 92.94 116 LEU A N 1
ATOM 906 C CA . LEU A 1 116 ? -1.912 -7.596 -3.900 1.00 92.94 116 LEU A CA 1
ATOM 907 C C . LEU A 1 116 ? -1.525 -7.161 -5.316 1.00 92.94 116 LEU A C 1
ATOM 909 O O . LEU A 1 116 ? -2.312 -7.367 -6.239 1.00 92.94 116 LEU A O 1
ATOM 913 N N . CYS A 1 117 ? -0.312 -6.639 -5.524 1.00 94.12 117 CYS A N 1
ATOM 914 C CA . CYS A 1 117 ? 0.167 -6.291 -6.863 1.00 94.12 117 CYS A CA 1
ATOM 915 C C . CYS A 1 117 ? 0.163 -7.509 -7.802 1.00 94.12 117 CYS A C 1
ATOM 917 O O . CYS A 1 117 ? -0.337 -7.420 -8.924 1.00 94.12 117 CYS A O 1
ATOM 919 N N . ARG A 1 118 ? 0.663 -8.663 -7.338 1.00 94.75 118 ARG A N 1
ATOM 920 C CA . ARG A 1 118 ? 0.671 -9.913 -8.118 1.00 94.75 118 ARG A CA 1
ATOM 921 C C . ARG A 1 118 ? -0.737 -10.408 -8.425 1.00 94.75 118 ARG A C 1
ATOM 923 O O . ARG A 1 118 ? -1.010 -10.785 -9.561 1.00 94.75 118 ARG A O 1
ATOM 930 N N . TYR A 1 119 ? -1.631 -10.392 -7.443 1.00 94.44 119 TYR A N 1
ATOM 931 C CA . TYR A 1 119 ? -3.025 -10.774 -7.631 1.00 94.44 119 TYR A CA 1
ATOM 932 C C . TYR A 1 119 ? -3.705 -9.888 -8.676 1.00 94.44 119 TYR A C 1
ATOM 934 O O . TYR A 1 119 ? -4.294 -10.404 -9.625 1.00 94.44 119 TYR A O 1
ATOM 942 N N . TYR A 1 120 ? -3.588 -8.566 -8.550 1.00 93.56 120 TYR A N 1
ATOM 943 C CA . TYR A 1 120 ? -4.253 -7.647 -9.466 1.00 93.56 120 TYR A CA 1
ATOM 944 C C . TYR A 1 120 ? -3.726 -7.758 -10.898 1.00 93.56 120 TYR A C 1
ATOM 946 O O . TYR A 1 120 ? -4.529 -7.787 -11.827 1.00 93.56 120 TYR A O 1
ATOM 954 N N . ILE A 1 121 ? -2.413 -7.903 -11.082 1.00 94.75 121 ILE A N 1
ATOM 955 C CA . ILE A 1 121 ? -1.816 -8.043 -12.416 1.00 94.75 121 ILE A CA 1
ATOM 956 C C . ILE A 1 121 ? -2.117 -9.423 -13.010 1.00 94.75 121 ILE A C 1
ATOM 958 O O . ILE A 1 121 ? -2.685 -9.529 -14.093 1.00 94.75 121 ILE A O 1
ATOM 962 N N . TYR A 1 122 ? -1.757 -10.500 -12.309 1.00 94.00 122 TYR A N 1
ATOM 963 C CA . TYR A 1 122 ? -1.756 -11.840 -12.902 1.00 94.00 122 TYR A CA 1
ATOM 964 C C . TYR A 1 122 ? -3.091 -12.573 -12.781 1.00 94.00 122 TYR A C 1
ATOM 966 O O . TYR A 1 122 ? -3.429 -13.360 -13.660 1.00 94.00 122 TYR A O 1
ATOM 974 N N . SER A 1 123 ? -3.841 -12.354 -11.697 1.00 94.06 123 SER A N 1
ATOM 975 C CA . SER A 1 123 ? -5.110 -13.060 -11.453 1.00 94.06 123 SER A CA 1
ATOM 976 C C . SER A 1 123 ? -6.323 -12.242 -11.888 1.00 94.06 123 SER A C 1
ATOM 978 O O . SER A 1 123 ? -7.238 -12.790 -12.495 1.00 94.06 123 SER A O 1
ATOM 980 N N . ALA A 1 124 ? -6.338 -10.937 -11.599 1.00 92.94 124 ALA A N 1
ATOM 981 C CA . ALA A 1 124 ? -7.433 -10.049 -11.994 1.00 92.94 124 ALA A CA 1
ATOM 982 C C . ALA A 1 124 ? -7.250 -9.438 -13.396 1.00 92.94 124 ALA A C 1
ATOM 984 O O . ALA A 1 124 ? -8.194 -8.851 -13.918 1.00 92.94 124 ALA A O 1
ATOM 985 N N . GLY A 1 125 ? -6.069 -9.591 -14.009 1.00 93.25 125 GLY A N 1
ATOM 986 C CA . GLY A 1 125 ? -5.792 -9.134 -15.373 1.00 93.25 125 GLY A CA 1
ATOM 987 C C . GLY A 1 125 ? -5.740 -7.613 -15.529 1.00 93.25 125 GLY A C 1
ATOM 988 O O . GLY A 1 125 ? -5.989 -7.115 -16.624 1.00 93.25 125 GLY A O 1
ATOM 989 N N . LEU A 1 126 ? -5.465 -6.883 -14.446 1.00 92.75 126 LEU A N 1
ATOM 990 C CA . LEU A 1 126 ? -5.353 -5.426 -14.460 1.00 92.75 126 LEU A CA 1
ATOM 991 C C . LEU A 1 126 ? -3.996 -4.980 -15.007 1.00 92.75 126 LEU A C 1
ATOM 993 O O . LEU A 1 126 ? -2.994 -5.693 -14.880 1.00 92.75 126 LEU A O 1
ATOM 997 N N . THR A 1 127 ? -3.937 -3.768 -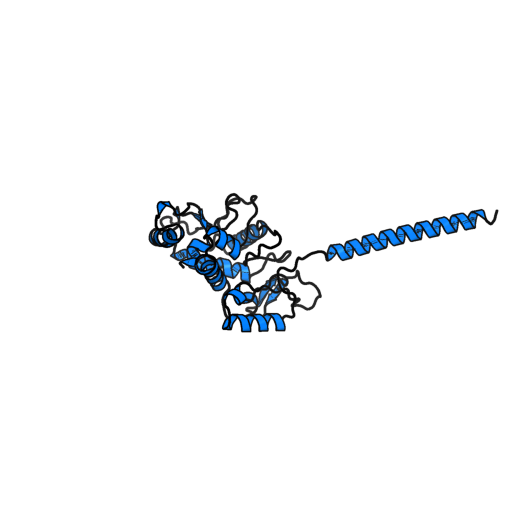15.560 1.00 92.50 127 THR A N 1
ATOM 998 C CA . THR A 1 127 ? -2.644 -3.173 -15.923 1.00 92.50 127 THR A CA 1
ATOM 999 C C . THR A 1 127 ? -1.831 -2.834 -14.667 1.00 92.50 127 THR A C 1
ATOM 1001 O O . THR A 1 127 ? -2.390 -2.705 -13.571 1.00 92.50 127 THR A O 1
ATOM 1004 N N . PRO A 1 128 ? -0.502 -2.654 -14.771 1.00 93.12 128 PRO A N 1
ATOM 1005 C CA . PRO A 1 128 ? 0.306 -2.290 -13.609 1.00 93.12 128 PRO A CA 1
ATOM 1006 C C . PRO A 1 128 ? -0.090 -0.947 -12.974 1.00 93.12 128 PRO A C 1
ATOM 1008 O O . PRO A 1 128 ? 0.030 -0.785 -11.757 1.00 93.12 128 PRO A O 1
ATOM 1011 N N . GLU A 1 129 ? -0.597 0.002 -13.762 1.00 89.62 129 GLU A N 1
ATOM 1012 C CA . GLU A 1 129 ? -1.175 1.268 -13.299 1.00 89.62 129 GLU A CA 1
ATOM 1013 C C . GLU A 1 129 ? -2.426 1.017 -12.450 1.00 89.62 129 GLU A C 1
ATOM 1015 O O . GLU A 1 129 ? -2.501 1.459 -11.303 1.00 89.62 129 GLU A O 1
ATOM 1020 N N . GLU A 1 130 ? -3.385 0.255 -12.979 1.00 88.38 130 GLU A N 1
ATOM 1021 C CA . GLU A 1 130 ? -4.629 -0.092 -12.284 1.00 88.38 130 GLU A CA 1
ATOM 1022 C C . GLU A 1 130 ? -4.357 -0.885 -11.002 1.00 88.38 130 GLU A C 1
ATOM 1024 O O . GLU A 1 130 ? -4.949 -0.611 -9.956 1.00 88.38 130 GLU A O 1
ATOM 1029 N N . ALA A 1 131 ? -3.417 -1.830 -11.049 1.00 91.44 131 ALA A N 1
ATOM 1030 C CA . ALA A 1 131 ? -2.976 -2.585 -9.885 1.00 91.44 131 ALA A CA 1
ATOM 1031 C C . ALA A 1 131 ? -2.330 -1.678 -8.828 1.00 91.44 131 ALA A C 1
ATOM 1033 O O . ALA A 1 131 ? -2.587 -1.847 -7.636 1.00 91.44 131 ALA A O 1
ATOM 1034 N N . THR A 1 132 ? -1.533 -0.688 -9.243 1.00 89.38 132 THR A N 1
ATOM 1035 C CA . THR A 1 132 ? -0.935 0.292 -8.322 1.00 89.38 132 THR A CA 1
ATOM 1036 C C . THR A 1 132 ? -2.014 1.138 -7.654 1.00 89.38 132 THR A C 1
ATOM 1038 O O . THR A 1 132 ? -1.986 1.313 -6.439 1.00 89.38 132 THR A O 1
ATOM 1041 N N . LEU A 1 133 ? -3.011 1.596 -8.412 1.00 84.25 133 LEU A N 1
ATOM 1042 C CA . LEU A 1 133 ? -4.151 2.341 -7.876 1.00 84.25 133 LEU A CA 1
ATOM 1043 C C . LEU A 1 133 ? -4.979 1.512 -6.893 1.00 84.25 133 LEU A C 1
ATOM 1045 O O . LEU A 1 133 ? -5.363 2.008 -5.837 1.00 84.25 133 LEU A O 1
ATOM 1049 N N . LYS A 1 134 ? -5.230 0.236 -7.198 1.00 84.56 134 LYS A N 1
ATOM 1050 C CA . LYS A 1 134 ? -5.945 -0.666 -6.287 1.00 84.56 134 LYS A CA 1
ATOM 1051 C C . LYS A 1 134 ? -5.145 -0.947 -5.020 1.00 84.56 134 LYS A C 1
ATOM 1053 O O . LYS A 1 134 ? -5.731 -0.979 -3.945 1.00 84.56 134 LYS A O 1
ATOM 1058 N N . THR A 1 135 ? -3.831 -1.132 -5.130 1.00 87.25 135 THR A N 1
ATOM 1059 C CA . THR A 1 135 ? -2.982 -1.482 -3.985 1.00 87.25 135 THR A CA 1
ATOM 1060 C C . THR A 1 135 ? -2.690 -0.280 -3.089 1.00 87.25 135 THR A C 1
ATOM 1062 O O . THR A 1 135 ? -2.836 -0.373 -1.875 1.00 87.25 135 THR A O 1
ATOM 1065 N N . PHE A 1 136 ? -2.324 0.865 -3.664 1.00 82.00 136 PHE A N 1
ATOM 1066 C CA . PHE A 1 136 ? -1.821 2.032 -2.927 1.00 82.00 136 PHE A CA 1
ATOM 1067 C C . PHE A 1 136 ? -2.830 3.183 -2.855 1.00 82.00 136 PHE A C 1
ATOM 1069 O O . PHE A 1 136 ? -2.818 3.964 -1.904 1.00 82.00 136 PHE A O 1
ATOM 1076 N N . GLY A 1 137 ? -3.803 3.219 -3.764 1.00 78.81 137 GLY A N 1
ATOM 1077 C CA . GLY A 1 137 ? -4.836 4.250 -3.845 1.00 78.81 137 GLY A CA 1
ATOM 1078 C C . GLY A 1 137 ? -4.595 5.248 -4.972 1.00 78.81 137 GLY A C 1
ATOM 1079 O O . GLY A 1 137 ? -3.521 5.289 -5.571 1.00 78.81 137 GLY A O 1
ATOM 1080 N N . TYR A 1 138 ? -5.620 6.053 -5.250 1.00 72.94 138 TYR A N 1
ATOM 1081 C CA . TYR A 1 138 ? -5.548 7.168 -6.190 1.00 72.94 138 TYR A CA 1
ATOM 1082 C C . TYR A 1 138 ? -5.105 8.443 -5.478 1.00 72.94 138 TYR A C 1
ATOM 1084 O O . TYR A 1 138 ? -5.532 8.722 -4.357 1.00 72.94 138 TYR A O 1
ATOM 1092 N N . TYR A 1 139 ? -4.301 9.260 -6.147 1.00 71.56 139 TYR A N 1
ATOM 1093 C CA . TYR A 1 139 ? -3.783 10.511 -5.603 1.00 71.56 139 TYR A CA 1
ATOM 1094 C C . TYR A 1 139 ? -4.283 11.704 -6.428 1.00 71.56 139 TYR A C 1
ATOM 1096 O O . TYR A 1 139 ? -4.390 11.652 -7.654 1.00 71.56 139 TYR A O 1
ATOM 1104 N N . THR A 1 140 ? -4.651 12.788 -5.743 1.00 64.81 140 THR A N 1
ATOM 1105 C CA . THR A 1 140 ? -5.216 13.989 -6.369 1.00 64.81 140 THR A CA 1
ATOM 1106 C C . THR A 1 140 ? -4.142 14.874 -6.988 1.00 64.81 140 THR A C 1
ATOM 1108 O O . THR A 1 140 ? -3.077 15.091 -6.413 1.00 64.81 140 THR A O 1
ATOM 1111 N N . LYS A 1 141 ? -4.472 15.445 -8.151 1.00 58.16 141 LYS A N 1
ATOM 1112 C CA . LYS A 1 141 ? -3.620 16.184 -9.103 1.00 58.16 141 LYS A CA 1
ATOM 1113 C C . LYS A 1 141 ? -2.811 17.390 -8.559 1.00 58.16 141 LYS A C 1
ATOM 1115 O O . LYS A 1 141 ? -2.208 18.100 -9.350 1.00 58.16 141 LYS A O 1
ATOM 1120 N N . GLY A 1 142 ? -2.811 17.663 -7.255 1.00 56.12 142 GLY A N 1
ATOM 1121 C CA . GLY A 1 142 ? -2.233 18.869 -6.647 1.00 56.12 142 GLY A CA 1
ATOM 1122 C C . GLY A 1 142 ? -0.862 18.722 -5.977 1.00 56.12 142 GLY A C 1
ATOM 1123 O O . GLY A 1 142 ? -0.432 19.679 -5.344 1.00 56.12 142 GLY A O 1
ATOM 1124 N N . GLY A 1 143 ? -0.201 17.562 -6.054 1.00 56.50 143 GLY A N 1
ATOM 1125 C CA . GLY A 1 143 ? 1.126 17.367 -5.457 1.00 56.50 143 GLY A CA 1
ATOM 1126 C C . GLY A 1 143 ? 2.246 17.437 -6.494 1.00 56.50 143 GLY A C 1
ATOM 1127 O O . GLY A 1 143 ? 2.158 16.776 -7.530 1.00 56.50 143 GLY A O 1
ATOM 1128 N N . ASP A 1 144 ? 3.299 18.201 -6.195 1.00 59.84 144 ASP A N 1
ATOM 1129 C CA . ASP A 1 144 ? 4.581 18.094 -6.898 1.00 59.84 144 ASP A CA 1
ATOM 1130 C C . ASP A 1 144 ? 5.182 16.701 -6.684 1.00 59.84 144 ASP A C 1
ATOM 1132 O O . ASP A 1 144 ? 4.959 16.063 -5.648 1.00 59.84 144 ASP A O 1
ATOM 1136 N N . SER A 1 145 ? 5.982 16.234 -7.644 1.00 61.44 145 SER A N 1
ATOM 1137 C CA . SER A 1 145 ? 6.753 15.009 -7.461 1.00 61.44 145 SER A CA 1
ATOM 1138 C C . SER A 1 145 ? 7.696 15.140 -6.276 1.00 61.44 145 SER A C 1
ATOM 1140 O O . SER A 1 145 ? 8.607 15.966 -6.278 1.00 61.44 145 SER A O 1
ATOM 1142 N N . ARG A 1 146 ? 7.474 14.305 -5.258 1.00 64.88 146 ARG A N 1
ATOM 1143 C CA . ARG A 1 146 ? 8.348 14.196 -4.090 1.00 64.88 146 ARG A CA 1
ATOM 1144 C C . ARG A 1 146 ? 9.122 12.891 -4.120 1.00 64.88 146 ARG A C 1
ATOM 1146 O O . ARG A 1 146 ? 8.660 11.891 -4.663 1.00 64.88 146 ARG A O 1
ATOM 1153 N N . TYR A 1 147 ? 10.305 12.937 -3.527 1.00 67.00 147 TYR A N 1
ATOM 1154 C CA . TYR A 1 147 ? 11.203 11.803 -3.383 1.00 67.00 147 TYR A CA 1
ATOM 1155 C C . TYR A 1 147 ? 11.043 11.227 -1.979 1.00 67.00 147 TYR A C 1
ATOM 1157 O O . TYR A 1 147 ? 11.179 11.962 -1.004 1.00 67.00 147 TYR A O 1
ATOM 1165 N N . LEU A 1 148 ? 10.783 9.924 -1.874 1.00 65.12 148 LEU A N 1
ATOM 1166 C CA . LEU A 1 148 ? 10.921 9.190 -0.614 1.00 65.12 148 LEU A CA 1
ATOM 1167 C C . LEU A 1 148 ? 12.392 8.849 -0.393 1.00 65.12 148 LEU A C 1
ATOM 1169 O O . LEU A 1 148 ? 12.850 7.818 -0.875 1.00 65.12 148 LEU A O 1
ATOM 1173 N N . ASP A 1 149 ? 13.111 9.717 0.319 1.00 65.44 149 ASP A N 1
ATOM 1174 C CA . ASP A 1 149 ? 14.411 9.357 0.890 1.00 65.44 149 ASP A CA 1
ATOM 1175 C C . ASP A 1 149 ? 14.174 8.385 2.050 1.00 65.44 149 ASP A C 1
ATOM 1177 O O . ASP A 1 149 ? 13.378 8.672 2.940 1.00 65.44 149 ASP A O 1
ATOM 1181 N N . MET A 1 150 ? 14.786 7.205 1.992 1.00 63.19 150 MET A N 1
ATOM 1182 C CA . MET A 1 150 ? 14.570 6.119 2.952 1.00 63.19 150 MET A CA 1
ATOM 1183 C C . MET A 1 150 ? 15.664 6.036 4.018 1.00 63.19 150 MET A C 1
ATOM 1185 O O . MET A 1 150 ? 15.472 5.327 5.012 1.00 63.19 150 MET A O 1
ATOM 1189 N N . ASP A 1 151 ? 16.778 6.746 3.823 1.00 64.19 151 ASP A N 1
ATOM 1190 C CA . ASP A 1 151 ? 17.907 6.777 4.753 1.00 64.19 151 ASP A CA 1
ATOM 1191 C C . ASP A 1 151 ? 17.701 7.855 5.829 1.00 64.19 151 ASP A C 1
ATOM 1193 O O . ASP A 1 151 ? 18.051 7.647 6.996 1.00 64.19 151 ASP A O 1
ATOM 1197 N N . ASP A 1 152 ? 17.038 8.964 5.487 1.00 70.81 152 ASP A N 1
ATOM 1198 C CA . ASP A 1 152 ? 16.559 9.948 6.459 1.00 70.81 152 ASP A CA 1
ATOM 1199 C C . ASP A 1 152 ? 15.161 9.559 6.969 1.00 70.81 152 ASP A C 1
ATOM 1201 O O . ASP A 1 152 ? 14.138 9.785 6.328 1.00 70.81 152 ASP A O 1
ATOM 1205 N N . THR A 1 153 ? 15.106 8.967 8.166 1.00 67.31 153 THR A N 1
ATOM 1206 C CA . THR A 1 153 ? 13.850 8.480 8.768 1.00 67.31 153 THR A CA 1
ATOM 1207 C C . THR A 1 153 ? 12.834 9.600 9.026 1.00 67.31 153 THR A C 1
ATOM 1209 O O . THR A 1 153 ? 11.625 9.353 8.981 1.00 67.31 153 THR A O 1
ATOM 1212 N N . GLU A 1 154 ? 13.289 10.824 9.300 1.00 72.44 154 GLU A N 1
ATOM 1213 C CA . GLU A 1 154 ? 12.405 11.965 9.546 1.00 72.44 154 GLU A CA 1
ATOM 1214 C C . GLU A 1 154 ? 11.855 12.510 8.228 1.00 72.44 154 GLU A C 1
ATOM 1216 O O . GLU A 1 154 ? 10.641 12.687 8.089 1.00 72.44 154 GLU A O 1
ATOM 1221 N N . GLN A 1 155 ? 12.718 12.686 7.226 1.00 70.69 155 GLN A N 1
ATOM 1222 C CA . GLN A 1 155 ? 12.301 13.065 5.878 1.00 70.69 155 GLN A CA 1
ATOM 1223 C C . GLN A 1 155 ? 11.374 12.016 5.261 1.00 70.69 155 GLN A C 1
ATOM 1225 O O . GLN A 1 155 ? 10.350 12.380 4.680 1.00 70.69 155 GLN A O 1
ATOM 1230 N N . PHE A 1 156 ? 11.679 10.728 5.432 1.00 68.06 156 PHE A N 1
ATOM 1231 C CA . PHE A 1 156 ? 10.837 9.615 5.011 1.00 68.06 156 PHE A CA 1
ATOM 1232 C C . PHE A 1 156 ? 9.437 9.745 5.605 1.00 68.06 156 PHE A C 1
ATOM 1234 O O . PHE A 1 156 ? 8.448 9.781 4.874 1.00 68.06 156 PHE A O 1
ATOM 1241 N N . LYS A 1 157 ? 9.355 9.875 6.936 1.00 70.44 157 LYS A N 1
ATOM 1242 C CA . LYS A 1 157 ? 8.088 10.010 7.656 1.00 70.44 157 LYS A CA 1
ATOM 1243 C C . LYS A 1 157 ? 7.297 11.211 7.147 1.00 70.44 157 LYS A C 1
ATOM 1245 O O . LYS A 1 157 ? 6.132 11.057 6.799 1.00 70.44 157 LYS A O 1
ATOM 1250 N N . ASN A 1 158 ? 7.923 12.382 7.052 1.00 72.62 158 ASN A N 1
ATOM 1251 C CA . ASN A 1 158 ? 7.263 13.593 6.560 1.00 72.62 158 ASN A CA 1
ATOM 1252 C C . ASN A 1 158 ? 6.769 13.425 5.118 1.00 72.62 158 ASN A C 1
ATOM 1254 O O . ASN A 1 158 ? 5.654 13.819 4.794 1.00 72.62 158 ASN A O 1
ATOM 1258 N N . THR A 1 159 ? 7.554 12.758 4.275 1.00 70.81 159 THR A N 1
ATOM 1259 C CA . THR A 1 159 ? 7.191 12.499 2.881 1.00 70.81 159 THR A CA 1
ATOM 1260 C C . THR A 1 159 ? 6.008 11.537 2.767 1.00 70.81 159 THR A C 1
ATOM 1262 O O . THR A 1 159 ? 5.105 11.777 1.970 1.00 70.81 159 THR A O 1
ATOM 1265 N N . VAL A 1 160 ? 5.959 10.475 3.579 1.00 69.19 160 VAL A N 1
ATOM 1266 C CA . VAL A 1 160 ? 4.795 9.574 3.648 1.00 69.19 160 VAL A CA 1
ATOM 1267 C C . VAL A 1 160 ? 3.543 10.334 4.085 1.00 69.19 160 VAL A C 1
ATOM 1269 O O . VAL A 1 160 ? 2.482 10.154 3.491 1.00 69.19 160 VAL A O 1
ATOM 1272 N N . LEU A 1 161 ? 3.655 11.215 5.082 1.00 72.12 161 LEU A N 1
ATOM 1273 C CA . LEU A 1 161 ? 2.525 12.020 5.553 1.00 72.12 161 LEU A CA 1
ATOM 1274 C C . LEU A 1 161 ? 2.020 12.997 4.496 1.00 72.12 161 LEU A C 1
ATOM 1276 O O . LEU A 1 161 ? 0.809 13.099 4.285 1.00 72.12 161 LEU A O 1
ATOM 1280 N N . ASP A 1 162 ? 2.935 13.657 3.792 1.00 73.12 162 ASP A N 1
ATOM 1281 C CA . ASP A 1 162 ? 2.591 14.494 2.650 1.00 73.12 162 ASP A CA 1
ATOM 1282 C C . ASP A 1 162 ? 1.887 13.661 1.570 1.00 73.12 162 ASP A C 1
ATOM 1284 O O . ASP A 1 162 ? 0.841 14.070 1.066 1.00 73.12 162 ASP A O 1
ATOM 1288 N N . PHE A 1 163 ? 2.384 12.457 1.261 1.00 70.31 163 PHE A N 1
ATOM 1289 C CA . PHE A 1 163 ? 1.759 11.568 0.280 1.00 70.31 163 PHE A CA 1
ATOM 1290 C C . PHE A 1 163 ? 0.344 11.143 0.650 1.00 70.31 163 PHE A C 1
ATOM 1292 O O . PHE A 1 163 ? -0.563 11.223 -0.184 1.00 70.31 163 PHE A O 1
ATOM 1299 N N . GLU A 1 164 ? 0.129 10.743 1.898 1.00 72.06 164 GLU A N 1
ATOM 1300 C CA . GLU A 1 164 ? -1.197 10.390 2.401 1.00 72.06 164 GLU A CA 1
ATOM 1301 C C . GLU A 1 164 ? -2.153 11.591 2.379 1.00 72.06 164 GLU A C 1
ATOM 1303 O O . GLU A 1 164 ? -3.351 11.425 2.134 1.00 72.06 164 GLU A O 1
ATOM 1308 N N . SER A 1 165 ? -1.641 12.815 2.554 1.00 71.06 165 SER A N 1
ATOM 1309 C CA . SER A 1 165 ? -2.448 14.036 2.442 1.00 71.06 165 SER A CA 1
ATOM 1310 C C . SER A 1 165 ? -2.981 14.278 1.021 1.00 71.06 165 SER A C 1
ATOM 1312 O O . SER A 1 165 ? -4.075 14.824 0.863 1.00 71.06 165 SER A O 1
ATOM 1314 N N . TYR A 1 166 ? -2.258 13.824 -0.013 1.00 70.12 166 TYR A N 1
ATOM 1315 C CA . TYR A 1 166 ? -2.654 13.971 -1.418 1.00 70.12 166 TYR A CA 1
ATOM 1316 C C . TYR A 1 166 ? -3.592 12.872 -1.913 1.00 70.12 166 TYR A C 1
ATOM 1318 O O . TYR A 1 166 ? -4.194 13.019 -2.985 1.00 70.12 166 TYR A O 1
ATOM 1326 N N . LYS A 1 167 ? -3.733 11.775 -1.165 1.00 71.81 167 LYS A N 1
ATOM 1327 C CA . LYS A 1 167 ? -4.575 10.643 -1.544 1.00 71.81 167 LYS A CA 1
ATOM 1328 C C . LYS A 1 167 ? -6.030 11.081 -1.692 1.00 71.81 167 LYS A C 1
ATOM 1330 O O . LYS A 1 167 ? -6.623 11.696 -0.804 1.00 71.81 167 LYS A O 1
ATOM 1335 N N . SER A 1 168 ? -6.619 10.771 -2.841 1.00 64.75 168 SER A N 1
ATOM 1336 C CA . SER A 1 168 ? -8.030 11.024 -3.080 1.00 64.75 168 SER A CA 1
ATOM 1337 C C . SER A 1 168 ? -8.847 10.101 -2.199 1.00 64.75 168 SER A C 1
ATOM 1339 O O . SER A 1 168 ? -8.812 8.884 -2.338 1.00 64.75 168 SER A O 1
ATOM 1341 N N . LYS A 1 169 ? -9.608 10.695 -1.286 1.00 60.78 169 LYS A N 1
ATOM 1342 C CA . LYS A 1 169 ? -10.512 9.967 -0.393 1.00 60.78 169 LYS A CA 1
ATOM 1343 C C . LYS A 1 169 ? -11.877 9.757 -1.051 1.00 60.78 169 LYS A C 1
ATOM 1345 O O . LYS A 1 169 ? -12.901 9.933 -0.404 1.00 60.78 169 LYS A O 1
ATOM 1350 N N . ARG A 1 170 ? -11.900 9.486 -2.362 1.00 49.94 170 ARG A N 1
ATOM 1351 C CA . ARG A 1 170 ? -13.151 9.217 -3.079 1.00 49.94 170 ARG A CA 1
ATOM 1352 C C . ARG A 1 170 ? -13.738 7.901 -2.584 1.00 49.94 170 ARG A C 1
ATOM 1354 O O . ARG A 1 170 ? -13.029 6.908 -2.419 1.00 49.94 170 ARG A O 1
ATOM 1361 N N . GLU A 1 171 ? -15.043 7.928 -2.354 1.00 42.47 171 GLU A N 1
ATOM 1362 C CA . GLU A 1 171 ? -15.832 6.797 -1.886 1.00 42.47 171 GLU A CA 1
ATOM 1363 C C . GLU A 1 171 ? -15.573 5.562 -2.774 1.00 42.47 171 GLU A C 1
ATOM 1365 O O . GLU A 1 171 ? -15.751 5.602 -3.992 1.00 42.47 171 GLU A O 1
ATOM 1370 N N . GLY A 1 172 ? -15.091 4.469 -2.171 1.00 47.19 172 GLY A N 1
ATOM 1371 C CA . GLY A 1 172 ? -14.850 3.188 -2.850 1.00 47.19 172 GLY A CA 1
ATOM 1372 C C . GLY A 1 172 ? -13.400 2.870 -3.247 1.00 47.19 172 GLY A C 1
ATOM 1373 O O . GLY A 1 172 ? -13.106 1.704 -3.525 1.00 47.19 172 GLY A O 1
ATOM 1374 N N . GLU A 1 173 ? -12.466 3.826 -3.214 1.00 53.69 173 GLU A N 1
ATOM 1375 C CA . GLU A 1 173 ? -11.048 3.569 -3.517 1.00 53.69 173 GLU A CA 1
ATOM 1376 C C . GLU A 1 173 ? -10.249 3.227 -2.249 1.00 53.69 173 GLU A C 1
ATOM 1378 O O . GLU A 1 173 ? -9.676 4.076 -1.568 1.00 53.69 173 GLU A O 1
ATOM 1383 N N . LYS A 1 174 ? -10.202 1.931 -1.924 1.00 57.03 174 LYS A N 1
ATOM 1384 C CA . LYS A 1 174 ? -9.441 1.391 -0.790 1.00 57.03 174 LYS A CA 1
ATOM 1385 C C . LYS A 1 174 ? -7.995 1.120 -1.195 1.00 57.03 174 LYS A C 1
ATOM 1387 O O . LYS A 1 174 ? -7.615 -0.029 -1.366 1.00 57.03 174 LYS A O 1
ATOM 1392 N N . GLY A 1 175 ? -7.179 2.157 -1.364 1.00 59.44 175 GLY A N 1
ATOM 1393 C CA . GLY A 1 175 ? -5.735 1.915 -1.341 1.00 59.44 175 GLY A CA 1
ATOM 1394 C C . GLY A 1 175 ? -5.359 1.340 0.029 1.00 59.44 175 GLY A C 1
ATOM 1395 O O . GLY A 1 175 ? -5.682 1.969 1.035 1.00 59.44 175 GLY A O 1
ATOM 1396 N N . TYR A 1 176 ? -4.710 0.178 0.073 1.00 68.81 176 TYR A N 1
ATOM 1397 C CA . TYR A 1 176 ? -4.444 -0.618 1.283 1.00 68.81 176 TYR A CA 1
ATOM 1398 C C . TYR A 1 176 ? -3.242 -0.135 2.105 1.00 68.81 176 TYR A C 1
ATOM 1400 O O . TYR A 1 176 ? -2.863 -0.768 3.085 1.00 68.81 176 TYR A O 1
ATOM 1408 N N . ILE A 1 177 ? -2.670 1.004 1.726 1.00 68.00 177 ILE A N 1
ATOM 1409 C CA . ILE A 1 177 ? -1.850 1.847 2.589 1.00 68.00 177 ILE A CA 1
ATOM 1410 C C . ILE A 1 177 ? -2.646 3.131 2.774 1.00 68.00 177 ILE A C 1
ATOM 1412 O O . ILE A 1 177 ? -2.651 3.978 1.890 1.00 68.00 177 ILE A O 1
ATOM 1416 N N . PHE A 1 178 ? -3.456 3.211 3.824 1.00 64.19 178 PHE A N 1
ATOM 1417 C CA . PHE A 1 178 ? -4.279 4.386 4.101 1.00 64.19 178 PHE A CA 1
ATOM 1418 C C . PHE A 1 178 ? -4.178 4.743 5.568 1.00 64.19 178 PHE A C 1
ATOM 1420 O O . PHE A 1 178 ? -4.418 3.898 6.433 1.00 64.19 178 PHE A O 1
ATOM 1427 N N . ILE A 1 179 ? -3.892 6.012 5.822 1.00 62.38 179 ILE A N 1
ATOM 1428 C CA . ILE A 1 179 ? -3.954 6.588 7.152 1.00 62.38 179 ILE A CA 1
ATOM 1429 C C . ILE A 1 179 ? -5.315 7.271 7.349 1.00 62.38 179 ILE A C 1
ATOM 1431 O O . ILE A 1 179 ? -5.667 8.232 6.655 1.00 62.38 179 ILE A O 1
ATOM 1435 N N . GLY A 1 180 ? -6.087 6.777 8.323 1.00 56.78 180 GLY A N 1
ATOM 1436 C CA . GLY A 1 180 ? -7.360 7.371 8.727 1.00 56.78 180 GLY A CA 1
ATOM 1437 C C . GLY A 1 180 ? -7.263 8.863 9.088 1.00 56.78 180 GLY A C 1
ATOM 1438 O O . GLY A 1 180 ? -6.198 9.359 9.473 1.00 56.78 180 GLY A O 1
ATOM 1439 N N . PRO A 1 181 ? -8.366 9.628 8.964 1.00 53.62 181 PRO A N 1
ATOM 1440 C CA . PRO A 1 181 ? -8.390 11.014 9.424 1.00 53.62 181 PRO A CA 1
ATOM 1441 C C . PRO A 1 181 ? -7.987 11.093 10.906 1.00 53.62 181 PRO A C 1
ATOM 1443 O O . PRO A 1 181 ? -8.414 10.266 11.705 1.00 53.62 181 PRO A O 1
ATOM 1446 N N . ASN A 1 182 ? -7.188 12.107 11.258 1.00 56.56 182 ASN A N 1
ATOM 1447 C CA . ASN A 1 182 ? -6.624 12.338 12.599 1.00 56.56 182 ASN A CA 1
ATOM 1448 C C . ASN A 1 182 ? -5.554 11.333 13.069 1.00 56.56 182 ASN A C 1
ATOM 1450 O O . ASN A 1 182 ? -5.182 11.355 14.239 1.00 56.56 182 ASN A O 1
ATOM 1454 N N . CYS A 1 183 ? -5.004 10.514 12.169 1.00 62.88 183 CYS A N 1
ATOM 1455 C CA . CYS A 1 183 ? -4.002 9.503 12.510 1.00 62.88 183 CYS A CA 1
ATOM 1456 C C . CYS A 1 183 ? -2.657 9.698 11.798 1.00 62.88 183 CYS A C 1
ATOM 1458 O O . CYS A 1 183 ? -2.066 8.730 11.345 1.00 62.88 183 CYS A O 1
ATOM 1460 N N . ALA A 1 184 ? -2.138 10.927 11.714 1.00 53.75 184 ALA A N 1
ATOM 1461 C CA . ALA A 1 184 ? -0.904 11.288 10.990 1.00 53.75 184 ALA A CA 1
ATOM 1462 C C . ALA A 1 184 ? 0.407 10.623 11.496 1.00 53.75 184 ALA A C 1
ATOM 1464 O O . ALA A 1 184 ? 1.498 11.128 11.260 1.00 53.75 184 ALA A O 1
ATOM 1465 N N . THR A 1 185 ? 0.337 9.523 12.238 1.00 57.31 185 THR A N 1
ATOM 1466 C CA . THR A 1 185 ? 1.465 8.824 12.857 1.00 57.31 185 THR A CA 1
ATOM 1467 C C . THR A 1 185 ? 1.213 7.317 12.935 1.00 57.31 185 THR A C 1
ATOM 1469 O O . THR A 1 185 ? 1.572 6.695 13.929 1.00 57.31 185 THR A O 1
ATOM 1472 N N . ASP A 1 186 ? 0.594 6.711 11.914 1.00 68.19 186 ASP A N 1
ATOM 1473 C CA . ASP A 1 186 ? 0.519 5.246 11.842 1.00 68.19 186 ASP A CA 1
ATOM 1474 C C . ASP A 1 186 ? 1.921 4.677 11.556 1.00 68.19 186 ASP A C 1
ATOM 1476 O O . ASP A 1 186 ? 2.456 4.744 10.443 1.00 68.19 186 ASP A O 1
ATOM 1480 N N . GLU A 1 187 ? 2.571 4.179 12.606 1.00 72.06 187 GLU A N 1
ATOM 1481 C CA . GLU A 1 187 ? 3.946 3.679 12.551 1.00 72.06 187 GLU A CA 1
ATOM 1482 C C . GLU A 1 187 ? 4.060 2.409 11.709 1.00 72.06 187 GLU A C 1
ATOM 1484 O O . GLU A 1 187 ? 5.128 2.112 11.164 1.00 72.06 187 GLU A O 1
ATOM 1489 N N . ILE A 1 188 ? 2.957 1.676 11.555 1.00 75.19 188 ILE A N 1
ATOM 1490 C CA . ILE A 1 188 ? 2.942 0.424 10.813 1.00 75.19 188 ILE A CA 1
ATOM 1491 C C . ILE A 1 188 ? 2.908 0.711 9.316 1.00 75.19 188 ILE A C 1
ATOM 1493 O O . ILE A 1 188 ? 3.693 0.119 8.577 1.00 75.19 188 ILE A O 1
ATOM 1497 N N . VAL A 1 189 ? 2.105 1.682 8.871 1.00 75.62 189 VAL A N 1
ATOM 1498 C CA . VAL A 1 189 ? 2.142 2.181 7.483 1.00 75.62 189 VAL A CA 1
ATOM 1499 C C . VAL A 1 189 ? 3.545 2.667 7.103 1.00 75.62 189 VAL A C 1
ATOM 1501 O O . VAL A 1 189 ? 4.073 2.282 6.055 1.00 75.62 189 VAL A O 1
ATOM 1504 N N . ASN A 1 190 ? 4.188 3.442 7.982 1.00 76.25 190 ASN A N 1
ATOM 1505 C CA . ASN A 1 190 ? 5.561 3.901 7.766 1.00 76.25 190 ASN A CA 1
ATOM 1506 C C . ASN A 1 190 ? 6.541 2.724 7.637 1.00 76.25 190 ASN A C 1
ATOM 1508 O O . ASN A 1 190 ? 7.389 2.724 6.744 1.00 76.25 190 ASN A O 1
ATOM 1512 N N . SER A 1 191 ? 6.419 1.697 8.487 1.00 78.81 191 SER A N 1
ATOM 1513 C CA . SER A 1 191 ? 7.269 0.507 8.371 1.00 78.81 191 SER A CA 1
ATOM 1514 C C . SER A 1 191 ? 7.054 -0.220 7.048 1.00 78.81 191 SER A C 1
ATOM 1516 O O . SER A 1 191 ? 8.034 -0.571 6.400 1.00 78.81 191 SER A O 1
ATOM 1518 N N . VAL A 1 192 ? 5.804 -0.394 6.610 1.00 83.50 192 VAL A N 1
ATOM 1519 C CA . VAL A 1 192 ? 5.482 -1.078 5.347 1.00 83.50 192 VAL A CA 1
ATOM 1520 C C . VAL A 1 192 ? 6.126 -0.378 4.155 1.00 83.50 192 VAL A C 1
ATOM 1522 O O . VAL A 1 192 ? 6.781 -1.035 3.348 1.00 83.50 192 VAL A O 1
ATOM 1525 N N . LEU A 1 193 ? 5.992 0.946 4.048 1.00 80.12 193 LEU A N 1
ATOM 1526 C CA . LEU A 1 193 ? 6.597 1.704 2.949 1.00 80.12 193 LEU A CA 1
ATOM 1527 C C . LEU A 1 193 ? 8.130 1.659 2.991 1.00 80.12 193 LEU A C 1
ATOM 1529 O O . LEU A 1 193 ? 8.769 1.536 1.945 1.00 80.12 193 LEU A O 1
ATOM 1533 N N . ARG A 1 194 ? 8.727 1.697 4.187 1.00 78.69 194 ARG A N 1
ATOM 1534 C CA . ARG A 1 194 ? 10.180 1.566 4.359 1.00 78.69 194 ARG A CA 1
ATOM 1535 C C . ARG A 1 194 ? 10.664 0.187 3.923 1.00 78.69 194 ARG A C 1
ATOM 1537 O O . ARG A 1 194 ? 11.690 0.076 3.258 1.00 78.69 194 ARG A O 1
ATOM 1544 N N . ASP A 1 195 ? 9.931 -0.862 4.275 1.00 84.06 195 ASP A N 1
ATOM 1545 C CA . ASP A 1 195 ? 10.299 -2.237 3.947 1.00 84.06 195 ASP A CA 1
ATOM 1546 C C . ASP A 1 195 ? 10.095 -2.533 2.450 1.00 84.06 195 ASP A C 1
ATOM 1548 O O . ASP A 1 195 ? 10.950 -3.166 1.832 1.00 84.06 195 ASP A O 1
ATOM 1552 N N . ILE A 1 196 ? 9.049 -1.979 1.821 1.00 84.12 196 ILE A N 1
ATOM 1553 C CA . ILE A 1 196 ? 8.895 -1.935 0.351 1.00 84.12 196 ILE A CA 1
ATOM 1554 C C . ILE A 1 196 ? 10.105 -1.262 -0.294 1.00 84.12 196 ILE A C 1
ATOM 1556 O O . ILE A 1 196 ? 10.693 -1.785 -1.239 1.00 84.12 196 ILE A O 1
ATOM 1560 N N . GLY A 1 197 ? 10.505 -0.123 0.255 1.00 78.44 197 GLY A N 1
ATOM 1561 C CA . GLY A 1 197 ? 11.671 0.616 -0.175 1.00 78.44 197 GLY A CA 1
ATOM 1562 C C . GLY A 1 197 ? 12.966 -0.186 -0.152 1.00 78.44 197 GLY A C 1
ATOM 1563 O O . GLY A 1 197 ? 13.642 -0.326 -1.171 1.00 78.44 197 GLY A O 1
ATOM 1564 N N . ARG A 1 198 ? 13.262 -0.808 0.991 1.00 79.19 198 ARG A N 1
ATOM 1565 C CA . ARG A 1 198 ? 14.419 -1.698 1.177 1.00 79.19 198 ARG A CA 1
ATOM 1566 C C . ARG A 1 198 ? 14.425 -2.886 0.220 1.00 79.19 198 ARG A C 1
ATOM 1568 O O . ARG A 1 198 ? 15.500 -3.363 -0.128 1.00 79.19 198 ARG A O 1
ATOM 1575 N N . ARG A 1 199 ? 13.257 -3.376 -0.205 1.00 82.12 199 ARG A N 1
ATOM 1576 C CA . ARG A 1 199 ? 13.151 -4.452 -1.206 1.00 82.12 199 ARG A CA 1
ATOM 1577 C C . ARG A 1 199 ? 13.463 -3.975 -2.615 1.00 82.12 199 ARG A C 1
ATOM 1579 O O . ARG A 1 199 ? 14.071 -4.715 -3.378 1.00 82.12 199 ARG A O 1
ATOM 1586 N N . ILE A 1 200 ? 13.047 -2.761 -2.956 1.00 80.38 200 ILE A N 1
ATOM 1587 C CA . ILE A 1 200 ? 13.287 -2.173 -4.274 1.00 80.38 200 ILE A CA 1
ATOM 1588 C C . ILE A 1 200 ? 14.720 -1.631 -4.380 1.00 80.38 200 ILE A C 1
ATOM 1590 O O . ILE A 1 200 ? 15.271 -1.598 -5.472 1.00 80.38 200 ILE A O 1
ATOM 1594 N N . PHE A 1 201 ? 15.374 -1.275 -3.272 1.00 77.69 201 PHE A N 1
ATOM 1595 C CA . PHE A 1 201 ? 16.721 -0.693 -3.298 1.00 77.69 201 PHE A CA 1
ATOM 1596 C C . PHE A 1 201 ? 17.743 -1.492 -4.124 1.00 77.69 201 PHE A C 1
ATOM 1598 O O . PHE A 1 201 ? 18.315 -0.935 -5.059 1.00 77.69 201 PHE A O 1
ATOM 1605 N N . PRO A 1 202 ? 17.928 -2.806 -3.900 1.00 78.19 202 PRO A N 1
ATOM 1606 C CA . PRO A 1 202 ? 18.932 -3.593 -4.623 1.00 78.19 202 PRO A CA 1
ATOM 1607 C C . PRO A 1 202 ? 18.594 -3.825 -6.106 1.00 78.19 202 PRO A C 1
ATOM 1609 O O . PRO A 1 202 ? 19.408 -4.350 -6.869 1.00 78.19 202 PRO A O 1
ATOM 1612 N N . LEU A 1 203 ? 17.362 -3.500 -6.498 1.00 79.06 203 LEU A N 1
ATOM 1613 C CA . LEU A 1 203 ? 16.808 -3.710 -7.827 1.00 79.06 203 LEU A CA 1
ATOM 1614 C C . LEU A 1 203 ? 17.121 -2.533 -8.775 1.00 79.06 203 LEU A C 1
ATOM 1616 O O . LEU A 1 203 ? 17.076 -2.684 -9.995 1.00 79.06 203 LEU A O 1
ATOM 1620 N N . LEU A 1 204 ? 17.495 -1.371 -8.246 1.00 75.62 204 LEU A N 1
ATOM 1621 C CA . LEU A 1 204 ? 17.730 -0.160 -9.032 1.00 75.62 204 LEU A CA 1
ATOM 1622 C C . LEU A 1 204 ? 19.201 -0.019 -9.472 1.00 75.62 204 LEU A C 1
ATOM 1624 O O . LEU A 1 204 ? 20.111 -0.619 -8.900 1.00 75.62 204 LEU A O 1
ATOM 1628 N N . ASN A 1 205 ? 19.434 0.700 -10.576 1.00 70.25 205 ASN A N 1
ATOM 1629 C CA . ASN A 1 205 ? 20.739 0.818 -11.232 1.00 70.25 205 ASN A CA 1
ATOM 1630 C C . ASN A 1 205 ? 21.540 1.995 -10.656 1.00 70.25 205 ASN A C 1
ATOM 1632 O O . ASN A 1 205 ? 21.311 3.153 -11.007 1.00 70.25 205 ASN A O 1
ATOM 1636 N N . HIS A 1 206 ? 22.508 1.712 -9.786 1.00 61.25 206 HIS A N 1
ATOM 1637 C CA . HIS A 1 206 ? 23.326 2.729 -9.117 1.00 61.25 206 HIS A CA 1
ATOM 1638 C C . HIS A 1 206 ? 24.466 3.266 -10.001 1.00 61.25 206 HIS A C 1
ATOM 1640 O O . HIS A 1 206 ? 25.641 3.086 -9.693 1.00 61.25 206 HIS A O 1
ATOM 1646 N N . THR A 1 207 ? 24.135 3.976 -11.085 1.00 47.94 207 THR A N 1
ATOM 1647 C CA . THR A 1 207 ? 25.147 4.754 -11.842 1.00 47.94 207 THR A CA 1
ATOM 1648 C C . THR A 1 207 ? 25.426 6.125 -11.203 1.00 47.94 207 THR A C 1
ATOM 1650 O O . THR A 1 207 ? 26.347 6.829 -11.607 1.00 47.94 207 THR A O 1
ATOM 1653 N N . TYR A 1 208 ? 24.672 6.510 -10.170 1.00 44.75 208 TYR A N 1
ATOM 1654 C CA . TYR A 1 208 ? 24.869 7.758 -9.440 1.00 44.75 208 TYR A CA 1
ATOM 1655 C C . TYR A 1 208 ? 25.129 7.466 -7.962 1.00 44.75 208 TYR A C 1
ATOM 1657 O O . TYR A 1 208 ? 24.327 6.815 -7.301 1.00 44.75 208 TYR A O 1
ATOM 1665 N N . ASN A 1 209 ? 26.237 8.002 -7.441 1.00 43.41 209 ASN A N 1
ATOM 1666 C CA . ASN A 1 209 ? 26.624 8.032 -6.020 1.00 43.41 209 ASN A CA 1
ATOM 1667 C C . ASN A 1 209 ? 25.627 8.794 -5.111 1.00 43.41 209 ASN A C 1
ATOM 1669 O O . ASN A 1 209 ? 25.974 9.179 -3.995 1.00 43.41 209 ASN A O 1
ATOM 1673 N N . SER A 1 210 ? 24.410 9.067 -5.578 1.00 45.88 210 SER A N 1
ATOM 1674 C CA . SER A 1 210 ? 23.334 9.621 -4.770 1.00 45.88 210 SER A CA 1
ATOM 1675 C C . SER A 1 210 ? 22.497 8.469 -4.228 1.00 45.88 210 SER A C 1
ATOM 1677 O O . SER A 1 210 ? 21.804 7.786 -4.979 1.00 45.88 210 SER A O 1
ATOM 1679 N N . TYR A 1 211 ? 22.559 8.283 -2.914 1.00 46.75 211 TYR A N 1
ATOM 1680 C CA . TYR A 1 211 ? 21.805 7.302 -2.129 1.00 46.75 211 TYR A CA 1
ATOM 1681 C C . TYR A 1 211 ? 20.272 7.483 -2.189 1.00 46.75 211 TYR A C 1
ATOM 1683 O O . TYR A 1 211 ? 19.534 6.725 -1.574 1.00 46.75 211 TYR A O 1
ATOM 1691 N N . SER A 1 212 ? 19.772 8.442 -2.968 1.00 50.91 212 SER A N 1
ATOM 1692 C CA . SER A 1 212 ? 18.357 8.752 -3.108 1.00 50.91 212 SER A CA 1
ATOM 1693 C C . SER A 1 212 ? 17.796 8.231 -4.436 1.00 50.91 212 SER A C 1
ATOM 1695 O O . SER A 1 212 ? 17.946 8.853 -5.487 1.00 50.91 212 SER A O 1
ATOM 1697 N N . PHE A 1 213 ? 17.078 7.109 -4.401 1.00 52.88 213 PHE A N 1
ATOM 1698 C CA . PHE A 1 213 ? 15.975 6.915 -5.345 1.00 52.88 213 PHE A CA 1
ATOM 1699 C C . PHE A 1 213 ? 14.667 7.161 -4.606 1.00 52.88 213 PHE A C 1
ATOM 1701 O O . PHE A 1 213 ? 14.521 6.806 -3.441 1.00 52.88 213 PHE A O 1
ATOM 1708 N N . GLY A 1 214 ? 13.711 7.778 -5.292 1.00 59.00 214 GLY A N 1
ATOM 1709 C CA . GLY A 1 214 ? 12.383 8.009 -4.747 1.00 59.00 214 GLY A CA 1
ATOM 1710 C C . GLY A 1 214 ? 11.372 7.067 -5.380 1.00 59.00 214 GLY A C 1
ATOM 1711 O O . GLY A 1 214 ? 11.380 6.868 -6.595 1.00 59.00 214 GLY A O 1
ATOM 1712 N N . ILE A 1 215 ? 10.447 6.553 -4.571 1.00 70.69 215 ILE A N 1
ATOM 1713 C CA . ILE A 1 215 ? 9.097 6.309 -5.079 1.00 70.69 215 ILE A CA 1
ATOM 1714 C C . ILE A 1 215 ? 8.520 7.698 -5.347 1.00 70.69 215 ILE A C 1
ATOM 1716 O O . ILE A 1 215 ? 8.420 8.523 -4.438 1.00 70.69 215 ILE A O 1
ATOM 1720 N N . LEU A 1 216 ? 8.233 7.966 -6.613 1.00 74.44 216 LEU A N 1
ATOM 1721 C CA . LEU A 1 216 ? 7.734 9.240 -7.086 1.00 74.44 216 LEU A CA 1
ATOM 1722 C C . LEU A 1 216 ? 6.216 9.207 -7.164 1.00 74.44 216 LEU A C 1
ATOM 1724 O O . LEU A 1 216 ? 5.576 8.177 -7.378 1.00 74.44 216 LEU A O 1
ATOM 1728 N N . TYR A 1 217 ? 5.658 10.397 -7.059 1.00 69.88 217 TYR A N 1
ATOM 1729 C CA . TYR A 1 217 ? 4.277 10.675 -7.387 1.00 69.88 217 TYR A CA 1
ATOM 1730 C C . TYR A 1 217 ? 4.241 11.756 -8.453 1.00 69.88 217 TYR A C 1
ATOM 1732 O O . TYR A 1 217 ? 5.072 12.652 -8.462 1.00 69.88 217 TYR A O 1
ATOM 1740 N N . ASP A 1 218 ? 3.282 11.700 -9.357 1.00 65.44 218 ASP A N 1
ATOM 1741 C CA . ASP A 1 218 ? 2.994 12.787 -10.280 1.00 65.44 218 ASP A CA 1
ATOM 1742 C C . ASP A 1 218 ? 1.478 12.899 -10.336 1.00 65.44 218 ASP A C 1
ATOM 1744 O O . ASP A 1 218 ? 0.786 11.937 -10.689 1.00 65.44 218 ASP A O 1
ATOM 1748 N N . GLY A 1 219 ? 0.956 14.074 -9.982 1.00 64.88 219 GLY A N 1
ATOM 1749 C CA . GLY A 1 219 ? -0.472 14.358 -10.041 1.00 64.88 219 GLY A CA 1
ATOM 1750 C C . GLY A 1 219 ? -1.087 14.139 -11.421 1.00 64.88 219 GLY A C 1
ATOM 1751 O O . GLY A 1 219 ? -2.274 13.828 -11.516 1.00 64.88 219 GLY A O 1
ATOM 1752 N N . SER A 1 220 ? -0.299 14.238 -12.493 1.00 69.12 220 SER A N 1
ATOM 1753 C CA . SER A 1 220 ? -0.726 13.914 -13.854 1.00 69.12 220 SER A CA 1
ATOM 1754 C C . SER A 1 220 ? -0.983 12.417 -14.064 1.00 69.12 220 SER A C 1
ATOM 1756 O O . SER A 1 220 ? -1.829 12.058 -14.884 1.00 69.12 220 SER A O 1
ATOM 1758 N N . LYS A 1 221 ? -0.288 11.557 -13.311 1.00 73.19 221 LYS A N 1
ATOM 1759 C CA . LYS A 1 221 ? -0.369 10.092 -13.392 1.00 73.19 221 LYS A CA 1
ATOM 1760 C C . LYS A 1 221 ? -1.353 9.514 -12.379 1.00 73.19 221 LYS A C 1
ATOM 1762 O O . LYS A 1 221 ? -2.050 8.557 -12.690 1.00 73.19 221 LYS A O 1
ATOM 1767 N N . GLY A 1 222 ? -1.452 10.114 -11.192 1.00 75.56 222 GLY A N 1
ATOM 1768 C CA . GLY A 1 222 ? -2.419 9.731 -10.156 1.00 75.56 222 GLY A CA 1
ATOM 1769 C C . GLY A 1 222 ? -2.060 8.469 -9.359 1.00 75.56 222 GLY A C 1
ATOM 1770 O O . GLY A 1 222 ? -2.877 8.033 -8.553 1.00 75.56 222 GLY A O 1
ATOM 1771 N N . TYR A 1 223 ? -0.862 7.900 -9.554 1.00 79.50 223 TYR A N 1
ATOM 1772 C CA . TYR A 1 223 ? -0.353 6.702 -8.869 1.00 79.50 223 TYR A CA 1
ATOM 1773 C C . TYR A 1 223 ? 1.143 6.823 -8.516 1.00 79.50 223 TYR A C 1
ATOM 1775 O O . TYR A 1 223 ? 1.845 7.688 -9.044 1.00 79.50 223 TYR A O 1
ATOM 1783 N N . LEU A 1 224 ? 1.629 5.941 -7.630 1.00 83.25 224 LEU A N 1
ATOM 1784 C CA . LEU A 1 224 ? 3.046 5.837 -7.248 1.00 83.25 224 LEU A CA 1
ATOM 1785 C C . LEU A 1 224 ? 3.876 5.133 -8.331 1.00 83.25 224 LEU A C 1
ATOM 1787 O O . LEU A 1 224 ? 3.501 4.059 -8.805 1.00 83.25 224 LEU A O 1
ATOM 1791 N N . TYR A 1 225 ? 5.030 5.686 -8.695 1.00 85.69 225 TYR A N 1
ATOM 1792 C CA . TYR A 1 225 ? 5.873 5.148 -9.765 1.00 85.69 225 TYR A CA 1
ATOM 1793 C C . TYR A 1 225 ? 7.371 5.331 -9.494 1.00 85.69 225 TYR A C 1
ATOM 1795 O O . TYR A 1 225 ? 7.773 6.053 -8.587 1.00 85.69 225 TYR A O 1
ATOM 1803 N N . ILE A 1 226 ? 8.208 4.681 -10.300 1.00 84.38 226 ILE A N 1
ATOM 1804 C CA . ILE A 1 226 ? 9.660 4.893 -10.358 1.00 84.38 226 ILE A CA 1
ATOM 1805 C C . ILE A 1 226 ? 10.025 5.271 -11.790 1.00 84.38 226 ILE A C 1
ATOM 1807 O O . ILE A 1 226 ? 9.468 4.718 -12.740 1.00 84.38 226 ILE A O 1
ATOM 1811 N N . ASN A 1 227 ? 10.932 6.235 -11.965 1.00 84.19 227 ASN A N 1
ATOM 1812 C CA . ASN A 1 227 ? 11.399 6.571 -13.307 1.00 84.19 227 ASN A CA 1
ATOM 1813 C C . ASN A 1 227 ? 12.173 5.379 -13.893 1.00 84.19 227 ASN A C 1
ATOM 1815 O O . ASN A 1 227 ? 13.078 4.843 -13.251 1.00 84.19 227 ASN A O 1
ATOM 1819 N N . LYS A 1 228 ? 11.825 4.989 -15.121 1.00 84.19 228 LYS A N 1
ATOM 1820 C CA . LYS A 1 228 ? 12.468 3.927 -15.899 1.00 84.19 228 LYS A CA 1
ATOM 1821 C C . LYS A 1 228 ? 13.992 4.050 -15.902 1.00 84.19 228 LYS A C 1
ATOM 1823 O O . LYS A 1 228 ? 14.665 3.034 -15.799 1.00 84.19 228 LYS A O 1
ATOM 1828 N N . THR A 1 229 ? 14.533 5.270 -15.944 1.00 82.31 229 THR A N 1
ATOM 1829 C CA . THR A 1 229 ? 15.985 5.531 -15.954 1.00 82.31 229 THR A CA 1
ATOM 1830 C C . THR A 1 229 ? 16.724 5.039 -14.706 1.00 82.31 229 THR A C 1
ATOM 1832 O O . THR A 1 229 ? 17.933 4.827 -14.768 1.00 82.31 229 THR A O 1
ATOM 1835 N N . TYR A 1 230 ? 16.025 4.828 -13.587 1.00 80.69 230 TYR A N 1
ATOM 1836 C CA . TYR A 1 230 ? 16.608 4.298 -12.351 1.00 80.69 230 TYR A CA 1
ATOM 1837 C C . TYR A 1 230 ? 16.556 2.773 -12.261 1.00 80.69 230 TYR A C 1
ATOM 1839 O O . TYR A 1 230 ? 17.152 2.188 -11.358 1.00 80.69 230 TYR A O 1
ATOM 1847 N N . ILE A 1 231 ? 15.838 2.107 -13.159 1.00 81.88 231 ILE A N 1
ATOM 1848 C CA . ILE A 1 231 ? 15.613 0.667 -13.097 1.00 81.88 231 ILE A CA 1
ATOM 1849 C C . ILE A 1 231 ? 16.736 -0.044 -13.858 1.00 81.88 231 ILE A C 1
ATOM 1851 O O . ILE A 1 231 ? 17.150 0.393 -14.927 1.00 81.88 231 ILE A O 1
ATOM 1855 N N . ARG A 1 232 ? 17.255 -1.149 -13.310 1.00 82.88 232 ARG A N 1
ATOM 1856 C CA . ARG A 1 232 ? 18.255 -1.976 -14.008 1.00 82.88 232 ARG A CA 1
ATOM 1857 C C . ARG A 1 232 ? 17.687 -2.574 -15.289 1.00 82.88 232 ARG A C 1
ATOM 1859 O O . ARG A 1 232 ? 16.538 -3.010 -15.294 1.00 82.88 232 ARG A O 1
ATOM 1866 N N . ASP A 1 233 ? 18.530 -2.723 -16.308 1.00 83.38 233 ASP A N 1
ATOM 1867 C CA . ASP A 1 233 ? 18.156 -3.339 -17.590 1.00 83.38 233 ASP A CA 1
ATOM 1868 C C . ASP A 1 233 ? 17.521 -4.731 -17.422 1.00 83.38 233 ASP A C 1
ATOM 1870 O O . ASP A 1 233 ? 16.540 -5.045 -18.096 1.00 83.38 233 ASP A O 1
ATOM 1874 N N . ASP A 1 234 ? 18.009 -5.546 -16.478 1.00 82.19 234 ASP A N 1
ATOM 1875 C CA . ASP A 1 234 ? 17.438 -6.869 -16.163 1.00 82.19 234 ASP A CA 1
ATOM 1876 C C . ASP A 1 234 ? 15.978 -6.774 -15.692 1.00 82.19 234 ASP A C 1
ATOM 1878 O O . ASP A 1 234 ? 15.110 -7.566 -16.074 1.00 82.19 234 ASP A O 1
ATOM 1882 N N . ILE A 1 235 ? 15.686 -5.772 -14.863 1.00 86.56 235 ILE A N 1
ATOM 1883 C CA . ILE A 1 235 ? 14.340 -5.534 -14.345 1.00 86.56 235 ILE A CA 1
ATOM 1884 C C . ILE A 1 235 ? 13.481 -4.915 -15.420 1.00 86.56 235 ILE A C 1
ATOM 1886 O O . ILE A 1 235 ? 12.351 -5.356 -15.593 1.00 86.56 235 ILE A O 1
ATOM 1890 N N . GLN A 1 236 ? 14.020 -3.962 -16.179 1.00 86.88 236 GLN A N 1
ATOM 1891 C CA . GLN A 1 236 ? 13.348 -3.361 -17.322 1.00 86.88 236 GLN A CA 1
ATOM 1892 C C . GLN A 1 236 ? 12.921 -4.429 -18.341 1.00 86.88 236 GLN A C 1
ATOM 1894 O O . GLN A 1 236 ? 11.791 -4.423 -18.827 1.00 86.88 236 GLN A O 1
ATOM 1899 N N . SER A 1 237 ? 13.794 -5.400 -18.601 1.00 86.19 237 SER A N 1
ATOM 1900 C CA . SER A 1 237 ? 13.510 -6.556 -19.454 1.00 86.19 237 SER A CA 1
ATOM 1901 C C . SER A 1 237 ? 12.427 -7.457 -18.854 1.00 86.19 237 SER A C 1
ATOM 1903 O O . SER A 1 237 ? 11.547 -7.933 -19.570 1.00 86.19 237 SER A O 1
ATOM 1905 N N . SER A 1 238 ? 12.441 -7.654 -17.534 1.00 86.62 238 SER A N 1
ATOM 1906 C CA . SER A 1 238 ? 11.425 -8.447 -16.829 1.00 86.62 238 SER A CA 1
ATOM 1907 C C . SER A 1 238 ? 10.045 -7.779 -16.879 1.00 86.62 238 SER A C 1
ATOM 1909 O O . SER A 1 238 ? 9.061 -8.417 -17.266 1.00 86.62 238 SER A O 1
ATOM 1911 N N . ILE A 1 239 ? 9.968 -6.473 -16.594 1.00 90.06 239 ILE A N 1
ATOM 1912 C CA . ILE A 1 239 ? 8.717 -5.698 -16.636 1.00 90.06 239 ILE A CA 1
ATOM 1913 C C . ILE A 1 239 ? 8.182 -5.513 -18.055 1.00 90.06 239 ILE A C 1
ATOM 1915 O O . ILE A 1 239 ? 6.971 -5.391 -18.214 1.00 90.06 239 ILE A O 1
ATOM 1919 N N . ALA A 1 240 ? 9.028 -5.556 -19.093 1.00 89.12 240 ALA A N 1
ATOM 1920 C CA . ALA A 1 240 ? 8.587 -5.471 -20.488 1.00 89.12 240 ALA A CA 1
ATOM 1921 C C . ALA A 1 240 ? 7.554 -6.553 -20.842 1.00 89.12 240 ALA A C 1
ATOM 1923 O O . ALA A 1 240 ? 6.675 -6.336 -21.678 1.00 89.12 240 ALA A O 1
ATOM 1924 N N . SER A 1 241 ? 7.597 -7.707 -20.168 1.00 87.94 241 SER A N 1
ATOM 1925 C CA . SER A 1 241 ? 6.592 -8.759 -20.333 1.00 87.94 241 SER A CA 1
ATOM 1926 C C . SER A 1 241 ? 5.168 -8.305 -19.974 1.00 87.94 241 SER A C 1
ATOM 1928 O O . SER A 1 241 ? 4.235 -8.724 -20.659 1.00 87.94 241 SER A O 1
ATOM 1930 N N . LEU A 1 242 ? 4.997 -7.386 -19.010 1.00 89.62 242 LEU A N 1
ATOM 1931 C CA . LEU A 1 242 ? 3.690 -6.808 -18.653 1.00 89.62 242 LEU A CA 1
ATOM 1932 C C . LEU A 1 242 ? 3.141 -5.864 -19.730 1.00 89.62 242 LEU A C 1
ATOM 1934 O O . LEU A 1 242 ? 1.940 -5.616 -19.764 1.00 89.62 242 LEU A O 1
ATOM 1938 N N . TYR A 1 243 ? 4.003 -5.364 -20.620 1.00 87.56 243 TYR A N 1
ATOM 1939 C CA . TYR A 1 243 ? 3.657 -4.404 -21.676 1.00 87.56 243 TYR A CA 1
ATOM 1940 C C . TYR A 1 243 ? 3.770 -4.997 -23.095 1.00 87.56 243 TYR A C 1
ATOM 1942 O O . TYR A 1 243 ? 3.673 -4.280 -24.094 1.00 87.56 243 TYR A O 1
ATOM 1950 N N . GLY A 1 244 ? 3.935 -6.320 -23.213 1.00 76.56 244 GLY A N 1
ATOM 1951 C CA . GLY A 1 244 ? 3.958 -7.018 -24.503 1.00 76.56 244 GLY A CA 1
ATOM 1952 C C . GLY A 1 244 ? 5.349 -7.360 -25.049 1.00 76.56 244 GLY A C 1
ATOM 1953 O O . GLY A 1 244 ? 5.535 -7.337 -26.261 1.00 76.56 244 GLY A O 1
ATOM 1954 N N . LYS A 1 245 ? 6.294 -7.723 -24.169 1.00 73.00 245 LYS A N 1
ATOM 1955 C CA . LYS A 1 245 ? 7.666 -8.222 -24.446 1.00 73.00 245 LYS A CA 1
ATOM 1956 C C . LYS A 1 245 ? 8.637 -7.232 -25.101 1.00 73.00 245 LYS A C 1
ATOM 1958 O O . LYS A 1 245 ? 9.816 -7.549 -25.208 1.00 73.00 245 LYS A O 1
ATOM 1963 N N . ASP A 1 246 ? 8.167 -6.061 -25.505 1.00 75.81 246 ASP A N 1
ATOM 1964 C CA . ASP A 1 246 ? 8.978 -5.004 -26.101 1.00 75.81 246 ASP A CA 1
ATOM 1965 C C . ASP A 1 246 ? 9.403 -3.990 -25.028 1.00 75.81 246 ASP A C 1
ATOM 1967 O O . ASP A 1 246 ? 8.567 -3.387 -24.351 1.00 75.81 246 ASP A O 1
ATOM 1971 N N . ILE A 1 247 ? 10.713 -3.826 -24.851 1.00 72.31 247 ILE A N 1
ATOM 1972 C CA . ILE A 1 247 ? 11.296 -2.978 -23.808 1.00 72.31 247 ILE A CA 1
ATOM 1973 C C . ILE A 1 247 ? 11.026 -1.483 -24.040 1.00 72.31 247 ILE A C 1
ATOM 1975 O O . ILE A 1 247 ? 10.968 -0.697 -23.084 1.00 72.31 247 ILE A O 1
ATOM 1979 N N . ASP A 1 248 ? 10.777 -1.092 -25.290 1.00 81.56 248 ASP A N 1
ATOM 1980 C CA . ASP A 1 248 ? 10.425 0.278 -25.657 1.00 81.56 248 ASP A CA 1
ATOM 1981 C C . ASP A 1 248 ? 8.997 0.635 -25.225 1.00 81.56 248 ASP A C 1
ATOM 1983 O O . ASP A 1 248 ? 8.659 1.810 -25.097 1.00 81.56 248 ASP A O 1
ATOM 1987 N N . ARG A 1 249 ? 8.174 -0.370 -24.895 1.00 82.44 249 ARG A N 1
ATOM 1988 C CA . ARG A 1 249 ? 6.818 -0.173 -24.362 1.00 82.44 249 ARG A CA 1
ATOM 1989 C C . ARG A 1 249 ? 6.765 0.062 -22.862 1.00 82.44 249 ARG A C 1
ATOM 1991 O O . ARG A 1 249 ? 5.715 0.452 -22.359 1.00 82.44 249 ARG A O 1
ATOM 1998 N N . VAL A 1 250 ? 7.863 -0.168 -22.141 1.00 87.50 250 VAL A N 1
ATOM 1999 C CA . VAL A 1 250 ? 7.931 0.167 -20.715 1.00 87.50 250 VAL A CA 1
ATOM 2000 C C . VAL A 1 250 ? 7.826 1.691 -20.575 1.00 87.50 250 VAL A C 1
ATOM 2002 O O . VAL A 1 250 ? 8.686 2.389 -21.132 1.00 87.50 250 VAL A O 1
ATOM 2005 N N . PRO A 1 251 ? 6.822 2.214 -19.843 1.00 88.88 251 PRO A N 1
ATOM 2006 C CA . PRO A 1 251 ? 6.617 3.650 -19.697 1.00 88.88 251 PRO A CA 1
ATOM 2007 C C . PRO A 1 251 ? 7.760 4.299 -18.914 1.00 88.88 251 PRO A C 1
ATOM 2009 O O . PRO A 1 251 ? 8.395 3.659 -18.081 1.00 88.88 251 PRO A O 1
ATOM 2012 N N . GLU A 1 252 ? 8.002 5.591 -19.143 1.00 86.94 252 GLU A N 1
ATOM 2013 C CA . GLU A 1 252 ? 8.993 6.354 -18.370 1.00 86.94 252 GLU A CA 1
ATOM 2014 C C . GLU A 1 252 ? 8.632 6.404 -16.876 1.00 86.94 252 GLU A C 1
ATOM 2016 O O . GLU A 1 252 ? 9.499 6.278 -16.019 1.00 86.94 252 GLU A O 1
ATOM 2021 N N . ALA A 1 253 ? 7.340 6.514 -16.559 1.00 86.56 253 ALA A N 1
ATOM 2022 C CA . ALA A 1 253 ? 6.815 6.415 -15.203 1.00 86.56 253 ALA A CA 1
ATOM 2023 C C . ALA A 1 253 ? 6.340 4.980 -14.926 1.00 86.56 253 ALA A C 1
ATOM 2025 O O . ALA A 1 253 ? 5.172 4.656 -15.153 1.00 86.56 253 ALA A O 1
ATOM 2026 N N . VAL A 1 254 ? 7.243 4.116 -14.457 1.00 90.00 254 VAL A N 1
ATOM 2027 C CA . VAL A 1 254 ? 6.958 2.697 -14.203 1.00 90.00 254 VAL A CA 1
ATOM 2028 C C . VAL A 1 254 ? 6.148 2.547 -12.911 1.00 90.00 254 VAL A C 1
ATOM 2030 O O . VAL A 1 254 ? 6.671 2.866 -11.842 1.00 90.00 254 VAL A O 1
ATOM 2033 N N . PRO A 1 255 ? 4.896 2.051 -12.958 1.00 91.00 255 PRO A N 1
ATOM 2034 C CA . PRO A 1 255 ? 4.050 1.915 -11.773 1.00 91.00 255 PRO A CA 1
ATOM 2035 C C . PRO A 1 255 ? 4.686 1.017 -10.711 1.00 91.00 255 PRO A C 1
ATOM 2037 O O . PRO A 1 255 ? 5.291 -0.006 -11.036 1.00 91.00 255 PRO A O 1
ATOM 2040 N N . LEU A 1 256 ? 4.506 1.355 -9.434 1.00 89.94 256 LEU A N 1
ATOM 2041 C CA . LEU A 1 256 ? 5.138 0.629 -8.330 1.00 89.94 256 LEU A CA 1
ATOM 2042 C C . LEU A 1 256 ? 4.765 -0.865 -8.313 1.00 89.94 256 LEU A C 1
ATOM 2044 O O . LEU A 1 256 ? 5.633 -1.708 -8.083 1.00 89.94 256 LEU A O 1
ATOM 2048 N N . CYS A 1 257 ? 3.511 -1.218 -8.632 1.00 92.94 257 CYS A N 1
ATOM 2049 C CA . CYS A 1 257 ? 3.117 -2.626 -8.735 1.00 92.94 257 CYS A CA 1
ATOM 2050 C C . CYS A 1 257 ? 3.784 -3.371 -9.892 1.00 92.94 257 CYS A C 1
ATOM 2052 O O . CYS A 1 257 ? 3.924 -4.587 -9.789 1.00 92.94 257 CYS A O 1
ATOM 2054 N N . ALA A 1 258 ? 4.227 -2.685 -10.954 1.00 92.94 258 ALA A N 1
ATOM 2055 C CA . ALA A 1 258 ? 5.014 -3.335 -11.998 1.00 92.94 258 ALA A CA 1
ATOM 2056 C C . ALA A 1 258 ? 6.301 -3.896 -11.392 1.00 92.94 258 ALA A C 1
ATOM 2058 O O . ALA A 1 258 ? 6.625 -5.042 -11.634 1.00 92.94 258 ALA A O 1
ATOM 2059 N N . ILE A 1 259 ? 6.987 -3.124 -10.548 1.00 90.88 259 ILE A N 1
ATOM 2060 C CA . ILE A 1 259 ? 8.264 -3.506 -9.929 1.00 90.88 259 ILE A CA 1
ATOM 2061 C C . ILE A 1 259 ? 8.045 -4.573 -8.854 1.00 90.88 259 ILE A C 1
ATOM 2063 O O . ILE A 1 259 ? 8.706 -5.611 -8.853 1.00 90.88 259 ILE A O 1
ATOM 2067 N N . LEU A 1 260 ? 7.065 -4.348 -7.976 1.00 91.00 260 LEU A N 1
ATOM 2068 C CA . LEU A 1 260 ? 6.754 -5.246 -6.864 1.00 91.00 260 LEU A CA 1
ATOM 2069 C C . LEU A 1 260 ? 6.256 -6.621 -7.314 1.00 91.00 260 LEU A C 1
ATOM 2071 O O . LEU A 1 260 ? 6.550 -7.629 -6.677 1.00 91.00 260 LEU A O 1
ATOM 2075 N N . ALA A 1 261 ? 5.526 -6.700 -8.426 1.00 88.94 261 ALA A N 1
ATOM 2076 C CA . ALA A 1 261 ? 5.069 -7.987 -8.931 1.00 88.94 261 ALA A CA 1
ATOM 2077 C C . ALA A 1 261 ? 6.226 -8.914 -9.344 1.00 88.94 261 ALA A C 1
ATOM 2079 O O . ALA A 1 261 ? 6.038 -10.133 -9.313 1.00 88.94 261 ALA A O 1
ATOM 2080 N N . PHE A 1 262 ? 7.401 -8.361 -9.677 1.00 79.44 262 PHE A N 1
ATOM 2081 C CA . PHE A 1 262 ? 8.601 -9.129 -10.035 1.00 79.44 262 PHE A CA 1
ATOM 2082 C C . PHE A 1 262 ? 9.613 -9.311 -8.906 1.00 79.44 262 PHE A C 1
ATOM 2084 O O . PHE A 1 262 ? 10.402 -10.251 -8.987 1.00 79.44 262 PHE A O 1
ATOM 2091 N N . SER A 1 263 ? 9.613 -8.442 -7.891 1.00 70.12 263 SER A N 1
ATOM 2092 C CA . SER A 1 263 ? 10.506 -8.567 -6.727 1.00 70.12 263 SER A CA 1
ATOM 2093 C C . SER A 1 263 ? 10.188 -9.767 -5.838 1.00 70.12 263 SER A C 1
ATOM 2095 O O . SER A 1 263 ? 9.010 -10.205 -5.831 1.00 70.12 263 SER A O 1
#

pLDDT: mean 76.56, std 13.85, range [36.09, 94.75]